Protein AF-A0A2G8L5T1-F1 (afdb_monomer_lite)

pLDDT: mean 91.15, std 8.2, range [41.22, 98.75]

Radius of gyration: 19.54 Å; chains: 1; bounding box: 62×23×58 Å

Secondary structure (DSSP, 8-state):
---EEEEEEEEEEEEEEEEEEEEEEEEEEEEEEEEEEEEEEEEEEEEEEEEEEEEEEEEEEEEEEEEEEEEEEEEEEE-SEEEEEEEEE-SEEEEEEEEE-SEEEEEEEEE-SEEEEEEEEE-SEEEEEEEEE-SEEEEEEEEE-SEEEEEEEEE-SEEEEEEEEE-SEEEEEEEEE-SEEEEEEEEE-SEEEEEEEEE-SEEEEEEEEEEEEEEEEEEEEEEEEEEEEEEEEEEES-EEEEEEEEEEEEEEEEE-

Organism: Stichopus japonicus (NCBI:txid307972)

Foldseek 3Di:
DADEEAEAEAEDEEEEAEDEDAEEHAYAEYEYEYYYEYAYYEYEYEEEYAEYEYEYEDEYAEYEYEYEYEYAEYEYEYHEEYAEYEYEYEYEYAEYEYEYEYEYAEYEYEYHYEYAEYEYEYEEEYAEYEYEYEYEYAEYEYEYAYEYAEYEYEYEEEYAEYEYEYHEEYAEYEYEYAEEYAEYEYEYQYAYAEYEYYYAYEYAEYEYEYHEEYAEYEYAYHEEYAEYEYHAHYYYNYYYYHYHYHYNYYYYHHHD

Sequence (256 aa):
MRVKCERVGLEERGECVRVSSEERGTCEGVSLQERGKCERVGLEERGKCEGVSLEERGKCERVGLEERGKCERVGLEERGKCERVSLEERGKCERVGLEERGKCERVGLEERGKCERVGLEERGKCERVGLEERGKCERVSLEERGKCERVGLEERGKCEGVSLEERGKCERVGLEERGKCERVGSEMRVKCERVGLEERGECVRVSSEERGTCEGVSLQERGKCERVGLEERGKCERVSLEERGKYRRVSLEERG

Structure (mmCIF, N/CA/C/O backbone):
data_AF-A0A2G8L5T1-F1
#
_entry.id   AF-A0A2G8L5T1-F1
#
loop_
_atom_site.group_PDB
_atom_site.id
_atom_site.type_symbol
_atom_site.label_atom_id
_atom_site.label_alt_id
_atom_site.label_comp_id
_atom_site.label_asym_id
_atom_site.label_entity_id
_atom_site.label_seq_id
_atom_site.pdbx_PDB_ins_code
_atom_site.Cartn_x
_atom_site.Cartn_y
_atom_site.Cartn_z
_atom_site.occupancy
_atom_site.B_iso_or_equiv
_atom_site.auth_seq_id
_atom_site.auth_comp_id
_atom_site.auth_asym_id
_atom_site.auth_atom_id
_atom_site.pdbx_PDB_model_num
ATOM 1 N N . MET A 1 1 ? 32.176 -2.503 -6.820 1.00 41.22 1 MET A N 1
ATOM 2 C CA . MET A 1 1 ? 32.317 -1.242 -7.579 1.00 41.22 1 MET A CA 1
ATOM 3 C C . MET A 1 1 ? 31.145 -0.348 -7.213 1.00 41.22 1 MET A C 1
ATOM 5 O O . MET A 1 1 ? 30.044 -0.868 -7.111 1.00 41.22 1 MET A O 1
ATOM 9 N N . ARG A 1 2 ? 31.367 0.942 -6.928 1.00 52.34 2 ARG A N 1
ATOM 10 C CA . ARG A 1 2 ? 30.267 1.904 -6.756 1.00 52.34 2 ARG A CA 1
ATOM 11 C C . ARG A 1 2 ? 29.844 2.338 -8.154 1.00 52.34 2 ARG A C 1
ATOM 13 O O . ARG A 1 2 ? 30.488 3.214 -8.722 1.00 52.34 2 ARG A O 1
ATOM 20 N N . VAL A 1 3 ? 28.852 1.662 -8.722 1.00 67.31 3 VAL A N 1
ATOM 21 C CA . VAL A 1 3 ? 28.200 2.144 -9.940 1.00 67.31 3 VAL A CA 1
ATOM 22 C C . VAL A 1 3 ? 27.401 3.375 -9.522 1.00 67.31 3 VAL A C 1
ATOM 24 O O . VAL A 1 3 ? 26.631 3.320 -8.561 1.00 67.31 3 VAL A O 1
ATOM 27 N N . LYS A 1 4 ? 27.705 4.50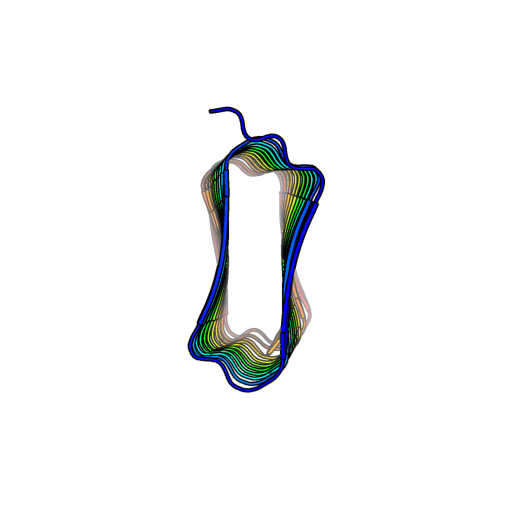9 -10.151 1.00 75.44 4 LYS A N 1
ATOM 28 C CA . LYS A 1 4 ? 26.867 5.701 -10.095 1.00 75.44 4 LYS A CA 1
ATOM 29 C C . LYS A 1 4 ? 26.091 5.735 -11.398 1.00 75.44 4 LYS A C 1
ATOM 31 O O . LYS A 1 4 ? 26.727 5.764 -12.450 1.00 75.44 4 LYS A O 1
ATOM 36 N N . CYS A 1 5 ? 24.772 5.699 -11.318 1.00 78.06 5 CYS A N 1
ATOM 37 C CA . CYS A 1 5 ? 23.896 5.881 -12.463 1.00 78.06 5 CYS A CA 1
ATOM 38 C C . CYS A 1 5 ? 23.077 7.163 -12.260 1.00 78.06 5 CYS A C 1
ATOM 40 O O . CYS A 1 5 ? 22.779 7.521 -11.126 1.00 78.06 5 CYS A O 1
ATOM 42 N N . GLU A 1 6 ? 22.780 7.908 -13.324 1.00 82.38 6 GLU A N 1
ATOM 43 C CA . GLU A 1 6 ? 21.853 9.045 -13.220 1.00 82.38 6 GLU A CA 1
ATOM 44 C C . GLU A 1 6 ? 20.426 8.497 -13.293 1.00 82.38 6 GLU A C 1
ATOM 46 O O . GLU A 1 6 ? 19.767 8.355 -12.266 1.00 82.38 6 GLU A O 1
ATOM 51 N N . ARG A 1 7 ? 19.981 8.043 -14.472 1.00 86.75 7 ARG A N 1
ATOM 52 C CA . ARG A 1 7 ? 18.696 7.348 -14.630 1.00 86.75 7 ARG A CA 1
ATOM 53 C C . ARG A 1 7 ? 18.806 6.089 -15.469 1.00 86.75 7 ARG A C 1
ATOM 55 O O . ARG A 1 7 ? 19.474 6.091 -16.501 1.00 86.75 7 ARG A O 1
ATOM 62 N N . VAL A 1 8 ? 18.077 5.061 -15.055 1.00 88.94 8 VAL A N 1
ATOM 63 C CA . VAL A 1 8 ? 17.850 3.830 -15.814 1.00 88.94 8 VAL A CA 1
ATOM 64 C C . VAL A 1 8 ? 16.352 3.695 -16.066 1.00 88.94 8 VAL A C 1
ATOM 66 O O . VAL A 1 8 ? 15.540 3.835 -15.153 1.00 88.94 8 VAL A O 1
ATOM 69 N N . GLY A 1 9 ? 15.984 3.474 -17.324 1.00 89.94 9 GLY A N 1
ATOM 70 C CA . GLY A 1 9 ? 14.601 3.324 -17.758 1.00 89.94 9 GLY A CA 1
ATOM 71 C C . GLY A 1 9 ? 14.497 2.212 -18.788 1.00 89.94 9 GLY A C 1
ATOM 72 O O . GLY A 1 9 ? 15.243 2.226 -19.768 1.00 89.94 9 GLY A O 1
ATOM 73 N N . LEU A 1 10 ? 13.589 1.266 -18.564 1.00 92.19 10 LEU A N 1
ATOM 74 C CA . LEU A 1 10 ? 13.206 0.250 -19.542 1.00 92.19 10 LEU A CA 1
ATOM 75 C C . LEU A 1 10 ? 11.733 0.434 -19.900 1.00 92.19 10 LEU A C 1
ATOM 77 O O . LEU A 1 10 ? 10.900 0.609 -19.014 1.00 92.19 10 LEU A O 1
ATOM 81 N N . GLU A 1 11 ? 11.422 0.391 -21.192 1.00 93.62 11 GLU A N 1
ATOM 82 C CA . GLU A 1 11 ? 10.049 0.397 -21.694 1.00 93.62 11 GLU A CA 1
ATOM 83 C C . GLU A 1 11 ? 9.876 -0.749 -22.692 1.00 93.62 11 GLU A C 1
ATOM 85 O O . GLU A 1 11 ? 10.487 -0.701 -23.762 1.00 93.62 11 GLU A O 1
ATOM 90 N N . GLU A 1 12 ? 9.004 -1.721 -22.416 1.00 91.88 12 GLU A N 1
ATOM 91 C CA . GLU A 1 12 ? 8.587 -2.693 -23.432 1.00 91.88 12 GLU A CA 1
ATOM 92 C C . GLU A 1 12 ? 7.093 -2.609 -23.754 1.00 91.88 12 GLU A C 1
ATOM 94 O O . GLU A 1 12 ? 6.242 -2.072 -23.028 1.00 91.88 12 GLU A O 1
ATOM 99 N N . ARG A 1 13 ? 6.778 -3.090 -24.961 1.00 92.56 13 ARG A N 1
ATOM 100 C CA . ARG A 1 13 ? 5.427 -3.101 -25.514 1.00 92.56 13 ARG A CA 1
ATOM 101 C C . ARG A 1 13 ? 5.183 -4.391 -26.276 1.00 92.56 13 ARG A C 1
ATOM 103 O O . ARG A 1 13 ? 5.939 -4.722 -27.184 1.00 92.56 13 ARG A O 1
ATOM 110 N N . GLY A 1 14 ? 4.055 -5.038 -26.008 1.00 89.44 14 GLY A N 1
ATOM 111 C CA . GLY A 1 14 ? 3.596 -6.196 -26.771 1.00 89.44 14 GLY A CA 1
ATOM 112 C C . GLY A 1 14 ? 3.458 -7.451 -25.923 1.00 89.44 14 GLY A C 1
ATOM 113 O O . GLY A 1 14 ? 2.933 -7.396 -24.815 1.00 89.44 14 GLY A O 1
ATOM 114 N N . GLU A 1 15 ? 3.832 -8.594 -26.493 1.00 92.56 15 GLU A N 1
ATOM 115 C CA . GLU A 1 15 ? 3.797 -9.883 -25.805 1.00 92.56 15 GLU A CA 1
ATOM 116 C C . GLU A 1 15 ? 5.217 -10.266 -25.385 1.00 92.56 15 GLU A C 1
ATOM 118 O O . GLU A 1 15 ? 6.103 -10.395 -26.230 1.00 92.56 15 GLU A O 1
ATOM 123 N N . CYS A 1 16 ? 5.430 -10.441 -24.085 1.00 90.25 16 CYS A N 1
ATOM 124 C CA . CYS A 1 16 ? 6.709 -10.826 -23.508 1.00 90.25 16 CYS A CA 1
ATOM 125 C C . CYS A 1 16 ? 6.561 -12.029 -22.581 1.00 90.25 16 CYS A C 1
ATOM 127 O O . CYS A 1 16 ? 5.506 -12.308 -22.022 1.00 90.25 16 CYS A O 1
ATOM 129 N N . VAL A 1 17 ? 7.658 -12.759 -22.405 1.00 92.69 17 VAL A N 1
ATOM 130 C CA . VAL A 1 17 ? 7.749 -13.774 -21.348 1.00 92.69 17 VAL A CA 1
ATOM 131 C C . VAL A 1 17 ? 8.253 -13.116 -20.067 1.00 92.69 17 VAL A C 1
ATOM 133 O O . VAL A 1 17 ? 7.716 -13.331 -18.985 1.00 92.69 17 VAL A O 1
ATOM 136 N N . ARG A 1 18 ? 9.288 -12.279 -20.174 1.00 92.88 18 ARG A N 1
ATOM 137 C CA . ARG A 1 18 ? 9.905 -11.636 -19.020 1.00 92.88 18 ARG A CA 1
ATOM 138 C C . ARG A 1 18 ? 10.483 -10.283 -19.387 1.00 92.88 18 ARG A C 1
ATOM 140 O O . ARG A 1 18 ? 11.247 -10.201 -20.345 1.00 92.88 18 ARG A O 1
ATOM 147 N N . VAL A 1 19 ? 10.223 -9.296 -18.541 1.00 92.19 19 VAL A N 1
ATOM 148 C CA . VAL A 1 19 ? 10.970 -8.040 -18.495 1.00 92.19 19 VAL A CA 1
ATOM 149 C C . VAL A 1 19 ? 11.505 -7.866 -17.087 1.00 92.19 19 VAL A C 1
ATOM 151 O O . VAL A 1 19 ? 10.777 -8.039 -16.108 1.00 92.19 19 VAL A O 1
ATOM 154 N N . SER A 1 20 ? 12.801 -7.589 -16.968 1.00 91.31 20 SER A N 1
ATOM 155 C CA . SER A 1 20 ? 13.378 -7.298 -15.664 1.00 91.31 20 SER A CA 1
ATOM 156 C C . SER A 1 20 ? 14.568 -6.354 -15.704 1.00 91.31 20 SER A C 1
ATOM 158 O O . SER A 1 20 ? 15.380 -6.443 -16.622 1.00 91.31 20 SER A O 1
ATOM 160 N N . SER A 1 21 ? 14.688 -5.522 -14.669 1.00 90.94 21 SER A N 1
ATOM 161 C CA . SER A 1 21 ? 15.838 -4.648 -14.419 1.00 90.94 21 SER A CA 1
ATOM 162 C C . SER A 1 21 ? 16.441 -4.952 -13.052 1.00 90.94 21 SER A C 1
ATOM 164 O O . SER A 1 21 ? 15.701 -5.120 -12.085 1.00 90.94 21 SER A O 1
ATOM 166 N N . GLU A 1 22 ? 17.769 -4.983 -12.964 1.00 92.19 22 GLU A N 1
ATOM 167 C CA . GLU A 1 22 ? 18.499 -5.151 -11.704 1.00 92.19 22 GLU A CA 1
ATOM 168 C C . GLU A 1 22 ? 19.580 -4.075 -11.595 1.00 92.19 22 GLU A C 1
ATOM 170 O O . GLU A 1 22 ? 20.563 -4.098 -12.336 1.00 92.19 22 GLU A O 1
ATOM 175 N N . GLU A 1 23 ? 19.434 -3.164 -10.638 1.00 91.31 23 GLU A N 1
ATOM 176 C CA . GLU A 1 23 ? 20.375 -2.068 -10.418 1.00 91.31 23 GLU A CA 1
ATOM 177 C C . GLU A 1 23 ? 21.078 -2.187 -9.066 1.00 91.31 23 GLU A C 1
ATOM 179 O O . GLU A 1 23 ? 20.519 -2.636 -8.061 1.00 91.31 23 GLU A O 1
ATOM 184 N N . ARG A 1 24 ? 22.358 -1.800 -9.029 1.00 90.44 24 ARG A N 1
ATOM 185 C CA . ARG A 1 24 ? 23.168 -1.823 -7.804 1.00 90.44 24 ARG A CA 1
ATOM 186 C C . ARG A 1 24 ? 24.038 -0.586 -7.707 1.00 90.44 24 ARG A C 1
ATOM 188 O O . ARG A 1 24 ? 24.908 -0.386 -8.550 1.00 90.44 24 ARG A O 1
ATOM 195 N N . GLY A 1 25 ? 23.945 0.150 -6.605 1.00 88.69 25 GLY A N 1
ATOM 196 C CA . GLY A 1 25 ? 24.886 1.226 -6.307 1.00 88.69 25 GLY A CA 1
ATOM 197 C C . GLY A 1 25 ? 24.214 2.510 -5.860 1.00 88.69 25 GLY A C 1
ATOM 198 O O . GLY A 1 25 ? 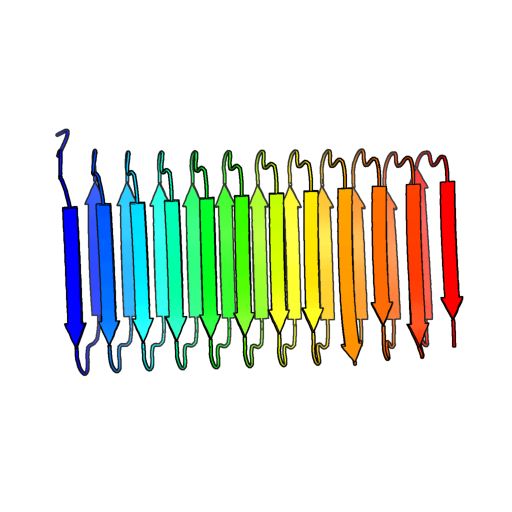23.578 2.549 -4.816 1.00 88.69 25 GLY A O 1
ATOM 199 N N . THR A 1 26 ? 24.502 3.612 -6.540 1.00 89.62 26 THR A N 1
ATOM 200 C CA . THR A 1 26 ? 23.869 4.901 -6.255 1.00 89.62 26 THR A CA 1
ATOM 201 C C . THR A 1 26 ? 23.268 5.427 -7.539 1.00 89.62 26 THR A C 1
ATOM 203 O O . THR A 1 26 ? 24.006 5.620 -8.503 1.00 89.62 26 THR A O 1
ATOM 206 N N . CYS A 1 27 ? 21.962 5.638 -7.534 1.00 87.62 27 CYS A N 1
ATOM 207 C CA . CYS A 1 27 ? 21.190 6.030 -8.699 1.00 87.62 27 CYS A CA 1
ATOM 208 C C . CYS A 1 27 ? 20.297 7.227 -8.372 1.00 87.62 27 CYS A C 1
ATOM 210 O O . CYS A 1 27 ? 19.864 7.355 -7.233 1.00 87.62 27 CYS A O 1
ATOM 212 N N . GLU A 1 28 ? 20.011 8.110 -9.325 1.00 89.69 28 GLU A N 1
ATOM 213 C CA . GLU A 1 28 ? 18.965 9.122 -9.106 1.00 89.69 28 GLU A CA 1
ATOM 214 C C . GLU A 1 28 ? 17.594 8.495 -9.374 1.00 89.69 28 GLU A C 1
ATOM 216 O O . GLU A 1 28 ? 16.687 8.629 -8.561 1.00 89.69 28 GLU A O 1
ATOM 221 N N . GLY A 1 29 ? 17.452 7.708 -10.446 1.00 90.94 29 GLY A N 1
ATOM 222 C CA . GLY A 1 29 ? 16.189 7.031 -10.743 1.00 90.94 29 GLY A CA 1
ATOM 223 C C . GLY A 1 29 ? 16.321 5.694 -11.464 1.00 90.94 29 GLY A C 1
ATOM 224 O O . GLY A 1 29 ? 17.130 5.555 -12.380 1.00 90.94 29 GLY A O 1
ATOM 225 N N . VAL A 1 30 ? 15.478 4.732 -11.097 1.00 94.19 30 VAL A N 1
ATOM 226 C CA . VAL A 1 30 ? 15.306 3.456 -11.804 1.00 94.19 30 VAL A CA 1
ATOM 227 C C . VAL A 1 30 ? 13.826 3.272 -12.112 1.00 94.19 30 VAL A C 1
ATOM 229 O O . VAL A 1 30 ? 12.986 3.376 -11.222 1.00 94.19 30 VAL A O 1
ATOM 232 N N . SER A 1 31 ? 13.498 3.022 -13.375 1.00 94.81 31 SER A N 1
ATOM 233 C CA . SER A 1 31 ? 12.117 2.871 -13.827 1.00 94.81 31 SER A CA 1
ATOM 234 C C . SER A 1 31 ? 11.960 1.727 -14.822 1.00 94.81 31 SER A C 1
ATOM 236 O O . SER A 1 31 ? 12.836 1.486 -15.654 1.00 94.81 31 SER A O 1
ATOM 238 N N . LEU A 1 32 ? 10.832 1.028 -14.745 1.00 96.81 32 LEU A N 1
ATOM 239 C CA . LEU A 1 32 ? 10.441 0.001 -15.705 1.00 96.81 32 LEU A CA 1
ATOM 240 C C . LEU A 1 32 ? 8.964 0.185 -16.054 1.00 96.81 32 LEU A C 1
ATOM 242 O O . LEU A 1 32 ? 8.126 0.260 -15.158 1.00 96.81 32 LEU A O 1
ATOM 246 N N . GLN A 1 33 ? 8.652 0.270 -17.345 1.00 96.44 33 GLN A N 1
ATOM 247 C CA . GLN A 1 33 ? 7.287 0.380 -17.846 1.00 96.44 33 GLN A CA 1
ATOM 248 C C . GLN A 1 33 ? 6.963 -0.748 -18.819 1.00 96.44 33 GLN A C 1
ATOM 250 O O . GLN A 1 33 ? 7.626 -0.904 -19.839 1.00 96.44 33 GLN A O 1
ATOM 255 N N . GLU A 1 34 ? 5.872 -1.457 -18.554 1.00 96.00 34 GLU A N 1
ATOM 256 C CA . GLU A 1 34 ? 5.375 -2.529 -19.408 1.00 96.00 34 GLU A CA 1
ATOM 257 C C . GLU A 1 34 ? 3.976 -2.266 -19.929 1.00 96.00 34 GLU A C 1
ATOM 259 O O . GLU A 1 34 ? 3.077 -1.843 -19.198 1.00 96.00 34 GLU A O 1
ATOM 264 N N . ARG A 1 35 ? 3.770 -2.538 -21.222 1.00 95.94 35 ARG A N 1
ATOM 265 C CA . ARG A 1 35 ? 2.449 -2.440 -21.853 1.00 95.94 35 ARG A CA 1
ATOM 266 C C . ARG A 1 35 ? 2.155 -3.645 -22.726 1.00 95.94 35 ARG A C 1
ATOM 268 O O . ARG A 1 35 ? 2.655 -3.740 -23.847 1.00 95.94 35 ARG A O 1
ATOM 275 N N . GLY A 1 36 ? 1.218 -4.482 -22.303 1.00 92.81 36 GLY A N 1
ATOM 276 C CA . GLY A 1 36 ? 0.713 -5.564 -23.140 1.00 92.81 36 GLY A CA 1
ATOM 277 C C . GLY A 1 36 ? 0.434 -6.827 -22.352 1.00 92.81 36 GLY A C 1
ATOM 278 O O . GLY A 1 36 ? -0.302 -6.789 -21.374 1.00 92.81 36 GLY A O 1
ATOM 279 N N . LYS A 1 37 ? 0.922 -7.966 -22.833 1.00 95.25 37 LYS A N 1
ATOM 280 C CA . LYS A 1 37 ? 0.814 -9.227 -22.101 1.00 95.25 37 LYS A CA 1
ATOM 281 C C . LYS A 1 37 ? 2.211 -9.671 -21.722 1.00 95.25 37 LYS A C 1
ATOM 283 O O . LYS A 1 37 ? 3.030 -9.858 -22.616 1.00 95.25 37 LYS A O 1
ATOM 288 N N . CYS A 1 38 ? 2.453 -9.893 -20.443 1.00 94.00 38 CYS A N 1
ATOM 289 C CA . CYS A 1 38 ? 3.694 -10.499 -19.994 1.00 94.00 38 CYS A CA 1
ATOM 290 C C . CYS A 1 38 ? 3.416 -11.673 -19.067 1.00 94.00 38 CYS A C 1
ATOM 292 O O . CYS A 1 38 ? 2.390 -11.699 -18.402 1.00 94.00 38 CYS A O 1
ATOM 294 N N . GLU A 1 39 ? 4.316 -12.645 -18.969 1.00 94.69 39 GLU A N 1
ATOM 295 C CA . GLU A 1 39 ? 4.231 -13.571 -17.833 1.00 94.69 39 GLU A CA 1
ATOM 296 C C . GLU A 1 39 ? 4.826 -12.912 -16.584 1.00 94.69 39 GLU A C 1
ATOM 298 O O . GLU A 1 39 ? 4.276 -13.038 -15.490 1.00 94.69 39 GLU A O 1
ATOM 303 N N . ARG A 1 40 ? 5.957 -12.200 -16.719 1.00 97.00 40 ARG A N 1
ATOM 304 C CA . ARG A 1 40 ? 6.691 -11.648 -15.570 1.00 97.00 40 ARG A CA 1
ATOM 305 C C . ARG A 1 40 ? 7.293 -10.279 -15.834 1.00 97.00 40 ARG A C 1
ATOM 307 O O . ARG A 1 40 ? 8.052 -10.106 -16.783 1.00 97.00 40 ARG A O 1
ATOM 314 N N . VAL A 1 41 ? 7.062 -9.366 -14.903 1.00 97.00 41 VAL A N 1
ATOM 315 C CA . VAL A 1 41 ? 7.654 -8.029 -14.878 1.00 97.00 41 VAL A CA 1
ATOM 316 C C . VAL A 1 41 ? 8.295 -7.812 -13.511 1.00 97.00 41 VAL A C 1
ATOM 318 O O . VAL A 1 41 ? 7.645 -8.036 -12.491 1.00 97.00 41 VAL A O 1
ATOM 321 N N . GLY A 1 42 ? 9.576 -7.444 -13.472 1.00 96.44 42 GLY A N 1
ATOM 322 C CA . GLY A 1 42 ? 10.325 -7.368 -12.216 1.00 96.44 42 GLY A CA 1
ATOM 323 C C . GLY A 1 42 ? 11.371 -6.262 -12.176 1.00 96.44 42 GLY A C 1
ATOM 324 O O . GLY A 1 42 ? 12.161 -6.132 -13.104 1.00 96.44 42 GLY A O 1
ATOM 325 N N . LEU A 1 43 ? 11.444 -5.509 -11.087 1.00 97.19 43 LEU A N 1
ATOM 326 C CA . LEU A 1 43 ? 12.496 -4.517 -10.881 1.00 97.19 43 LEU A CA 1
ATOM 327 C C . LEU A 1 43 ? 13.146 -4.716 -9.511 1.00 97.19 43 LEU A C 1
ATOM 329 O O . LEU A 1 43 ? 12.449 -4.785 -8.504 1.00 97.19 43 LEU A O 1
ATOM 333 N N . GLU A 1 44 ? 14.474 -4.802 -9.482 1.00 96.88 44 GLU A N 1
ATOM 334 C CA . GLU A 1 44 ? 15.265 -4.916 -8.255 1.00 96.88 44 GLU A CA 1
ATOM 335 C C . GLU A 1 44 ? 16.273 -3.762 -8.167 1.00 96.88 44 GLU A C 1
ATOM 337 O O . GLU A 1 44 ? 17.077 -3.561 -9.080 1.00 96.88 44 GLU A O 1
ATOM 342 N N . GLU A 1 45 ? 16.277 -3.027 -7.056 1.00 95.25 45 GLU A N 1
ATOM 343 C CA . GLU A 1 45 ? 17.299 -2.022 -6.741 1.00 95.25 45 GLU A CA 1
ATOM 344 C C . GLU A 1 45 ? 18.020 -2.391 -5.442 1.00 95.25 45 GLU A C 1
ATOM 346 O O . GLU A 1 45 ? 17.409 -2.777 -4.440 1.00 95.25 45 GLU A O 1
ATOM 351 N N . ARG A 1 46 ? 19.354 -2.283 -5.456 1.00 95.19 46 ARG A N 1
ATOM 352 C CA . ARG A 1 46 ? 20.167 -2.354 -4.240 1.00 95.19 46 ARG A CA 1
ATOM 353 C C . ARG A 1 46 ? 21.111 -1.171 -4.107 1.00 95.19 46 ARG A C 1
ATOM 355 O O . ARG A 1 46 ? 22.214 -1.180 -4.672 1.00 95.19 46 ARG A O 1
ATOM 362 N N . GLY A 1 47 ? 20.798 -0.266 -3.194 1.00 91.81 47 GLY A N 1
ATOM 363 C CA . GLY A 1 47 ? 21.768 0.693 -2.700 1.00 91.81 47 GLY A CA 1
ATOM 364 C C . GLY A 1 47 ? 21.161 1.996 -2.226 1.00 91.81 47 GLY A C 1
ATOM 365 O O . GLY A 1 47 ? 20.703 2.097 -1.092 1.00 91.81 47 GLY A O 1
ATOM 366 N N . LYS A 1 48 ? 21.358 3.053 -3.003 1.00 93.69 48 LYS A N 1
ATOM 367 C CA . LYS A 1 48 ? 20.823 4.376 -2.702 1.00 93.69 48 LYS A CA 1
ATOM 368 C C . LYS A 1 48 ? 20.165 4.904 -3.955 1.00 93.69 48 LYS A C 1
ATOM 370 O O . LYS A 1 48 ? 20.875 5.096 -4.941 1.00 93.69 48 LYS A O 1
ATOM 375 N N . CYS A 1 49 ? 18.882 5.210 -3.879 1.00 91.94 49 CYS A N 1
ATOM 376 C CA . CYS A 1 49 ? 18.156 5.775 -5.002 1.00 91.94 49 CYS A CA 1
ATOM 377 C C . CYS A 1 49 ? 17.301 6.971 -4.578 1.00 91.94 49 CYS A C 1
ATOM 379 O O . CYS A 1 49 ? 16.846 7.004 -3.442 1.00 91.94 49 CYS A O 1
ATOM 381 N N . GLU A 1 50 ? 17.065 7.959 -5.440 1.00 93.19 50 GLU A N 1
ATOM 382 C CA . GLU A 1 50 ? 16.019 8.952 -5.142 1.00 93.19 50 GLU A CA 1
ATOM 383 C C . GLU A 1 50 ? 14.641 8.372 -5.489 1.00 93.19 50 GLU A C 1
ATOM 385 O O . GLU A 1 50 ? 13.709 8.482 -4.695 1.00 93.19 50 GLU A O 1
ATOM 390 N N . GLY A 1 51 ? 14.515 7.670 -6.621 1.00 94.69 51 GLY A N 1
ATOM 391 C CA . GLY A 1 51 ? 13.245 7.080 -7.046 1.00 94.69 51 GLY A CA 1
ATOM 392 C C . GLY A 1 51 ? 13.364 5.725 -7.734 1.00 94.69 51 GLY A C 1
ATOM 393 O O . GLY A 1 51 ? 14.123 5.561 -8.685 1.00 94.69 51 GLY A O 1
ATOM 394 N N . VAL A 1 52 ? 12.537 4.778 -7.306 1.00 97.19 52 VAL A N 1
ATOM 395 C CA . VAL A 1 52 ? 12.398 3.457 -7.919 1.00 97.19 52 VAL A CA 1
ATOM 396 C C . VAL A 1 52 ? 10.933 3.236 -8.281 1.00 97.19 52 VAL A C 1
ATOM 398 O O . VAL A 1 52 ? 10.072 3.295 -7.402 1.00 97.19 52 VAL A O 1
ATOM 401 N N . SER A 1 53 ? 10.627 3.005 -9.561 1.00 97.56 53 SER A N 1
ATOM 402 C CA . SER A 1 53 ? 9.242 2.820 -10.007 1.00 97.56 53 SER A CA 1
ATOM 403 C C . SER A 1 53 ? 9.041 1.697 -11.022 1.00 97.56 53 SER A C 1
ATOM 405 O O . SER A 1 53 ? 9.842 1.507 -11.935 1.00 97.56 53 SER A O 1
ATOM 407 N N . LEU A 1 54 ? 7.925 0.983 -10.900 1.00 98.31 54 LEU A N 1
ATOM 408 C CA . LEU A 1 54 ? 7.477 -0.015 -11.869 1.00 98.31 54 LEU A CA 1
ATOM 409 C C . LEU A 1 54 ? 6.025 0.274 -12.252 1.00 98.31 54 LEU A C 1
ATOM 411 O O . LEU A 1 54 ? 5.165 0.339 -11.379 1.00 98.31 54 LEU A O 1
ATOM 415 N N . GLU A 1 55 ? 5.753 0.421 -13.547 1.00 98.25 55 GLU A N 1
ATOM 416 C CA . GLU A 1 55 ? 4.395 0.542 -14.084 1.00 98.25 55 GLU A CA 1
ATOM 417 C C . GLU A 1 55 ? 4.086 -0.630 -15.026 1.00 98.25 55 GLU A C 1
ATOM 419 O O . GLU A 1 55 ? 4.781 -0.831 -16.021 1.00 98.25 55 GLU A O 1
ATOM 424 N N . GLU A 1 56 ? 3.022 -1.386 -14.762 1.00 97.69 56 GLU A N 1
ATOM 425 C CA . GLU A 1 56 ? 2.492 -2.400 -15.682 1.00 97.69 56 GLU A CA 1
ATOM 426 C C . GLU A 1 56 ? 1.097 -1.995 -16.155 1.00 97.69 56 GLU A C 1
ATOM 428 O O . GLU A 1 56 ? 0.238 -1.568 -15.378 1.00 97.69 56 GLU A O 1
ATOM 433 N N . ARG A 1 57 ? 0.863 -2.119 -17.464 1.00 97.75 57 ARG A N 1
ATOM 434 C CA . ARG A 1 57 ? -0.466 -1.990 -18.048 1.00 97.75 57 ARG A CA 1
ATOM 435 C C . ARG A 1 57 ? -0.776 -3.136 -18.999 1.00 97.75 57 ARG A C 1
ATOM 437 O O . ARG A 1 57 ? -0.458 -3.065 -20.194 1.00 97.75 57 ARG A O 1
ATOM 444 N N . GLY A 1 58 ? -1.581 -4.077 -18.533 1.00 95.12 58 GLY A N 1
ATOM 445 C CA . GLY A 1 58 ? -2.243 -5.030 -19.404 1.00 95.12 58 GLY A CA 1
ATOM 446 C C . GLY A 1 58 ? -2.626 -6.329 -18.723 1.00 95.12 58 GLY A C 1
ATOM 447 O O . GLY A 1 58 ? -3.622 -6.382 -18.005 1.00 95.12 58 GLY A O 1
ATOM 448 N N . LYS A 1 59 ? -1.974 -7.424 -19.103 1.00 97.12 59 LYS A N 1
ATOM 449 C CA . LYS A 1 59 ? -2.194 -8.729 -18.482 1.00 97.12 59 LYS A CA 1
ATOM 450 C C . LYS A 1 59 ? -0.856 -9.292 -18.066 1.00 97.12 59 LYS A C 1
ATOM 452 O O . LYS A 1 59 ? -0.020 -9.530 -18.937 1.00 97.12 59 LYS A O 1
ATOM 457 N N . CYS A 1 60 ? -0.717 -9.590 -16.786 1.00 95.38 60 CYS A N 1
ATOM 458 C CA . CYS A 1 60 ? 0.479 -10.212 -16.263 1.00 95.38 60 CYS A CA 1
ATOM 459 C C . CYS A 1 60 ? 0.147 -11.434 -15.406 1.00 95.38 60 CYS A C 1
ATOM 461 O O . CYS A 1 60 ? -0.940 -11.519 -14.843 1.00 95.38 60 CYS A O 1
ATOM 463 N N . GLU A 1 61 ? 1.056 -12.399 -15.286 1.00 96.25 61 GLU A N 1
ATOM 464 C CA . GLU A 1 61 ? 0.944 -13.359 -14.181 1.00 96.25 61 GLU A CA 1
ATOM 465 C C . GLU A 1 61 ? 1.575 -12.766 -12.919 1.00 96.25 61 GLU A C 1
ATOM 467 O O . GLU A 1 61 ? 1.038 -12.916 -11.821 1.00 96.25 61 GLU A O 1
ATOM 472 N N . ARG A 1 62 ? 2.730 -12.095 -13.047 1.00 98.06 62 ARG A N 1
ATOM 473 C CA . ARG A 1 62 ? 3.491 -11.587 -11.896 1.00 98.06 62 ARG A CA 1
ATOM 474 C C . ARG A 1 62 ? 4.144 -10.242 -12.159 1.00 98.06 62 ARG A C 1
ATOM 476 O O . ARG A 1 62 ? 4.962 -10.116 -13.069 1.00 98.06 62 ARG A O 1
ATOM 483 N N . VAL A 1 63 ? 3.877 -9.294 -11.272 1.00 97.94 63 VAL A N 1
ATOM 484 C CA . VAL A 1 63 ? 4.525 -7.983 -11.229 1.00 97.94 63 VAL A CA 1
ATOM 485 C C . VAL A 1 63 ? 5.181 -7.805 -9.864 1.00 97.94 63 VAL A C 1
ATOM 487 O O . VAL A 1 63 ? 4.522 -7.990 -8.841 1.00 97.94 63 VAL A O 1
ATOM 490 N N . GLY A 1 64 ? 6.476 -7.488 -9.840 1.00 97.94 64 GLY A N 1
ATOM 491 C CA . GLY A 1 64 ? 7.248 -7.397 -8.600 1.00 97.94 64 GLY A CA 1
ATOM 492 C C . GLY A 1 64 ? 8.254 -6.250 -8.577 1.00 97.94 64 GLY A C 1
ATOM 493 O O . GLY A 1 64 ? 8.993 -6.064 -9.541 1.00 97.94 64 GLY A O 1
ATOM 494 N N . LEU A 1 65 ? 8.331 -5.529 -7.461 1.00 98.50 65 LEU A N 1
ATOM 495 C CA . LEU A 1 65 ? 9.372 -4.532 -7.198 1.00 98.50 65 LEU A CA 1
ATOM 496 C C . LEU A 1 65 ? 10.045 -4.845 -5.856 1.00 98.50 65 LEU A C 1
ATOM 498 O O . LEU A 1 65 ? 9.359 -4.948 -4.844 1.00 98.50 65 LEU A O 1
ATOM 502 N N . GLU A 1 66 ? 11.370 -4.987 -5.850 1.00 98.38 66 GLU A N 1
ATOM 503 C CA . GLU A 1 66 ? 12.180 -5.148 -4.637 1.00 98.38 66 GLU A CA 1
ATOM 504 C C . GLU A 1 66 ? 13.198 -3.998 -4.502 1.00 98.38 66 GLU A C 1
ATOM 506 O O . GLU A 1 66 ? 14.023 -3.784 -5.392 1.00 98.38 66 GLU A O 1
ATOM 511 N N . GLU A 1 67 ? 13.178 -3.271 -3.382 1.00 97.56 67 GLU A N 1
ATOM 512 C CA . GLU A 1 67 ? 14.213 -2.289 -3.018 1.00 97.56 67 GLU A CA 1
ATOM 513 C C . GLU A 1 67 ? 14.955 -2.744 -1.759 1.00 97.56 67 GLU A C 1
ATOM 515 O O . GLU A 1 67 ? 14.362 -3.189 -0.770 1.00 97.56 67 GLU A O 1
ATOM 520 N N . ARG A 1 68 ? 16.289 -2.638 -1.794 1.00 97.44 68 ARG A N 1
ATOM 521 C CA . ARG A 1 68 ? 17.131 -2.812 -0.609 1.00 97.44 68 ARG A CA 1
ATOM 522 C C . ARG A 1 68 ? 18.123 -1.678 -0.448 1.00 97.44 68 ARG A C 1
ATOM 524 O O . ARG A 1 68 ? 19.261 -1.769 -0.929 1.00 97.44 68 ARG A O 1
ATOM 531 N N . GLY A 1 69 ? 17.797 -0.723 0.408 1.00 94.25 69 GLY A N 1
ATOM 532 C CA . GLY A 1 69 ? 18.791 0.228 0.864 1.00 94.25 69 GLY A CA 1
ATOM 533 C C . GLY A 1 69 ? 18.230 1.507 1.444 1.00 94.25 69 GLY A C 1
ATOM 534 O O . GLY A 1 69 ? 17.825 1.554 2.605 1.00 94.25 69 GLY A O 1
ATOM 535 N N . LYS A 1 70 ? 18.432 2.604 0.725 1.00 96.06 70 LYS A N 1
ATOM 536 C CA . LYS A 1 70 ? 17.906 3.909 1.101 1.00 96.06 70 LYS A CA 1
ATOM 537 C C . LYS A 1 70 ? 17.278 4.520 -0.126 1.00 96.06 70 LYS A C 1
ATOM 539 O O . LYS A 1 70 ? 18.011 4.833 -1.066 1.00 96.06 70 LYS A O 1
ATOM 544 N N . CYS A 1 71 ? 15.988 4.792 -0.048 1.00 94.50 71 CYS A N 1
ATOM 545 C CA . CYS A 1 71 ? 15.280 5.446 -1.125 1.00 94.50 71 CYS A CA 1
ATOM 546 C C . CYS A 1 71 ? 14.472 6.644 -0.630 1.00 94.50 71 CYS A C 1
ATOM 548 O O . CYS A 1 71 ? 14.060 6.667 0.523 1.00 94.50 71 CYS A O 1
ATOM 550 N N . GLU A 1 72 ? 14.236 7.656 -1.460 1.00 95.56 72 GLU A N 1
ATOM 551 C CA . GLU A 1 72 ? 13.198 8.638 -1.121 1.00 95.56 72 GLU A CA 1
ATOM 552 C C . GLU A 1 72 ? 11.821 8.086 -1.507 1.00 95.56 72 GLU A C 1
ATOM 554 O O . GLU A 1 72 ? 10.866 8.218 -0.740 1.00 95.56 72 GLU A O 1
ATOM 559 N N . ARG A 1 73 ? 11.703 7.436 -2.675 1.00 97.88 73 ARG A N 1
ATOM 560 C CA . AR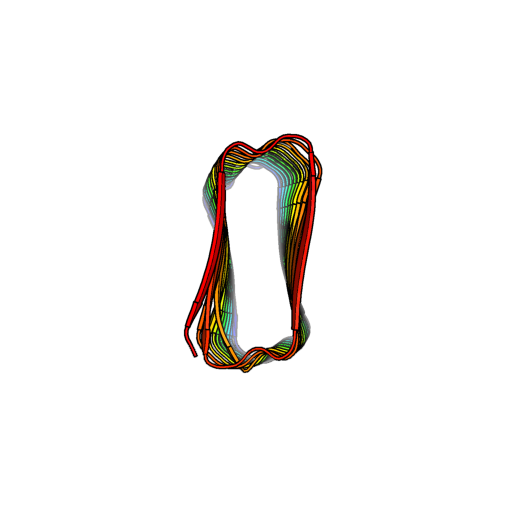G A 1 73 ? 10.415 6.963 -3.203 1.00 97.88 73 ARG A CA 1
ATOM 561 C C . ARG A 1 73 ? 10.508 5.605 -3.883 1.00 97.88 73 ARG A C 1
ATOM 563 O O . ARG A 1 73 ? 11.243 5.450 -4.852 1.00 97.88 73 ARG A O 1
ATOM 570 N N . VAL A 1 74 ? 9.657 4.680 -3.457 1.00 98.00 74 VAL A N 1
ATOM 571 C CA . VAL A 1 74 ? 9.463 3.376 -4.096 1.00 98.00 74 VAL A CA 1
ATOM 572 C C . VAL A 1 74 ? 7.992 3.226 -4.477 1.00 98.00 74 VAL A C 1
ATOM 574 O O . VAL A 1 74 ? 7.117 3.423 -3.634 1.00 98.00 74 VAL A O 1
ATOM 577 N N . GLY A 1 75 ? 7.712 2.922 -5.745 1.00 98.12 75 GLY A N 1
ATOM 578 C CA . GLY A 1 75 ? 6.348 2.892 -6.277 1.00 98.12 75 GLY A CA 1
ATOM 579 C C . GLY A 1 75 ? 6.093 1.760 -7.268 1.00 98.12 75 GLY A C 1
ATOM 580 O O . GLY A 1 75 ? 6.861 1.582 -8.209 1.00 98.12 75 GLY A O 1
ATOM 581 N N . LEU A 1 76 ? 4.987 1.039 -7.108 1.00 98.69 76 LEU A N 1
ATOM 582 C CA . LEU A 1 76 ? 4.499 0.065 -8.087 1.00 98.69 76 LEU A CA 1
ATOM 583 C C . LEU A 1 76 ? 3.063 0.418 -8.479 1.00 98.69 76 LEU A C 1
ATOM 585 O O . LEU A 1 76 ? 2.200 0.518 -7.612 1.00 98.69 76 LEU A O 1
ATOM 589 N N . GLU A 1 77 ? 2.807 0.585 -9.776 1.00 98.62 77 GLU A N 1
ATOM 590 C CA . GLU A 1 77 ? 1.462 0.755 -10.332 1.00 98.62 77 GLU A CA 1
ATOM 591 C C . GLU A 1 77 ? 1.123 -0.397 -11.296 1.00 98.62 77 GLU A C 1
ATOM 593 O O . GLU A 1 77 ? 1.849 -0.641 -12.260 1.00 98.62 77 GLU A O 1
ATOM 598 N N . GLU A 1 78 ? 0.008 -1.096 -11.068 1.00 98.25 78 GLU A N 1
ATOM 599 C CA . GLU A 1 78 ? -0.556 -2.079 -12.006 1.00 98.25 78 GLU A CA 1
ATOM 600 C C . GLU A 1 78 ? -1.926 -1.610 -12.501 1.00 98.25 78 GLU A C 1
ATOM 602 O O . GLU A 1 78 ? -2.773 -1.136 -11.735 1.00 98.25 78 GLU A O 1
ATOM 607 N N . ARG A 1 79 ? -2.145 -1.729 -13.816 1.00 98.25 79 ARG A N 1
ATOM 608 C CA . ARG A 1 79 ? -3.452 -1.512 -14.437 1.00 98.25 79 ARG A CA 1
ATOM 609 C C . ARG A 1 79 ? -3.822 -2.641 -15.383 1.00 98.25 79 ARG A C 1
ATOM 611 O O . ARG A 1 79 ? -3.585 -2.541 -16.595 1.00 98.25 79 ARG A O 1
ATOM 618 N N . GLY A 1 80 ? -4.586 -3.604 -14.892 1.00 96.12 80 GLY A N 1
ATOM 619 C CA . GLY A 1 80 ? -5.270 -4.534 -15.771 1.00 96.12 80 GLY A CA 1
ATOM 620 C C . GLY A 1 80 ? -5.733 -5.815 -15.109 1.00 96.12 80 GLY A C 1
ATOM 621 O O . GLY A 1 80 ? -6.780 -5.850 -14.460 1.00 96.12 80 GLY A O 1
ATOM 622 N N . LYS A 1 81 ? -5.085 -6.918 -15.468 1.00 97.88 81 LYS A N 1
ATOM 623 C CA . LYS A 1 81 ? -5.356 -8.225 -14.879 1.00 97.88 81 LYS A CA 1
ATOM 624 C C . LYS A 1 81 ? -4.036 -8.848 -14.492 1.00 97.88 81 LYS A C 1
ATOM 626 O O . LYS A 1 81 ? -3.248 -9.160 -15.386 1.00 97.88 81 LYS A O 1
ATOM 631 N N . CYS A 1 82 ? -3.883 -9.142 -13.215 1.00 96.38 82 CYS A N 1
ATOM 632 C CA . CYS A 1 82 ? -2.712 -9.825 -12.711 1.00 96.38 82 CYS A CA 1
ATOM 633 C C . CYS A 1 82 ? -3.106 -11.036 -11.863 1.00 96.38 82 CYS A C 1
ATOM 635 O O . CYS A 1 82 ? -4.199 -11.078 -11.310 1.00 96.38 82 CYS A O 1
ATOM 637 N N . GLU A 1 83 ? -2.249 -12.047 -11.746 1.00 97.12 83 GLU A N 1
ATOM 638 C CA . GLU A 1 83 ? -2.424 -13.018 -10.657 1.00 97.12 83 GLU A CA 1
ATOM 639 C C . GLU A 1 83 ? -1.778 -12.484 -9.376 1.00 97.12 83 GLU A C 1
ATOM 641 O O . GLU A 1 83 ? -2.328 -12.641 -8.285 1.00 97.12 83 GLU A O 1
ATOM 646 N N . ARG A 1 84 ? -0.595 -11.859 -9.484 1.00 98.44 84 ARG A N 1
ATOM 647 C CA . ARG A 1 84 ? 0.183 -11.407 -8.323 1.00 98.44 84 ARG A CA 1
ATOM 648 C C . ARG A 1 84 ? 0.887 -10.082 -8.559 1.00 98.44 84 ARG A C 1
ATOM 650 O O . ARG A 1 84 ? 1.713 -9.970 -9.464 1.00 98.44 84 ARG A O 1
ATOM 657 N N . VAL A 1 85 ? 0.647 -9.141 -7.656 1.00 98.44 85 VAL A N 1
ATOM 658 C CA . VAL A 1 85 ? 1.352 -7.861 -7.582 1.00 98.44 85 VAL A CA 1
ATOM 659 C C . VAL A 1 85 ? 2.005 -7.745 -6.209 1.00 98.44 85 VAL A C 1
ATOM 661 O O . VAL A 1 85 ? 1.326 -7.904 -5.194 1.00 98.44 85 VAL A O 1
ATOM 664 N N . SER A 1 86 ? 3.316 -7.506 -6.168 1.00 98.38 86 SER A N 1
ATOM 665 C CA . SER A 1 86 ? 4.068 -7.422 -4.912 1.00 98.38 86 SER A CA 1
ATOM 666 C C . SER A 1 86 ? 5.111 -6.309 -4.911 1.00 98.38 86 SER A C 1
ATOM 668 O O . SER A 1 86 ? 5.893 -6.198 -5.856 1.00 98.38 86 SER A O 1
ATOM 670 N N . LEU A 1 87 ? 5.179 -5.549 -3.820 1.00 98.75 87 LEU A N 1
ATOM 671 C CA . LEU A 1 87 ? 6.254 -4.597 -3.545 1.00 98.75 87 LEU A CA 1
ATOM 672 C C . LEU A 1 87 ? 6.918 -4.959 -2.212 1.00 98.75 87 LEU A C 1
ATOM 674 O O . LEU A 1 87 ? 6.239 -5.031 -1.191 1.00 98.75 87 LEU A O 1
ATOM 678 N N . GLU A 1 88 ? 8.233 -5.162 -2.224 1.00 98.56 88 GLU A N 1
ATOM 679 C CA . GLU A 1 88 ? 9.048 -5.377 -1.024 1.00 98.56 88 GLU A CA 1
ATOM 680 C C . GLU A 1 88 ? 10.076 -4.241 -0.860 1.00 98.56 88 GLU A C 1
ATOM 682 O O . GLU A 1 88 ? 10.887 -3.996 -1.755 1.00 98.56 88 GLU A O 1
ATOM 687 N N . GLU A 1 89 ? 10.081 -3.561 0.290 1.00 98.12 89 GLU A N 1
ATOM 688 C CA . GLU A 1 89 ? 11.137 -2.612 0.678 1.00 98.12 89 GLU A CA 1
ATOM 689 C C . GLU A 1 89 ? 11.872 -3.120 1.917 1.00 98.12 89 GLU A C 1
ATOM 691 O O . GLU A 1 89 ? 11.277 -3.605 2.889 1.00 98.12 89 GLU A O 1
ATOM 696 N N . ARG A 1 90 ? 13.202 -3.000 1.891 1.00 98.06 90 ARG A N 1
ATOM 697 C CA . ARG A 1 90 ? 14.020 -3.221 3.076 1.00 98.06 90 ARG A CA 1
ATOM 698 C C . ARG A 1 90 ? 15.084 -2.151 3.243 1.00 98.06 90 ARG A C 1
ATOM 700 O O . ARG A 1 90 ? 16.222 -2.316 2.786 1.00 98.06 90 ARG A O 1
ATOM 707 N N . GLY A 1 91 ? 14.806 -1.184 4.106 1.00 95.31 91 GLY A N 1
ATOM 708 C CA . GLY A 1 91 ? 15.836 -0.261 4.538 1.00 95.31 91 GLY A CA 1
ATOM 709 C C . GLY A 1 91 ? 15.324 1.008 5.186 1.00 95.31 91 GLY A C 1
ATOM 710 O O . GLY A 1 91 ? 14.974 1.025 6.368 1.00 95.31 91 GLY A O 1
ATOM 711 N N . LYS A 1 92 ? 15.503 2.121 4.486 1.00 97.19 92 LYS A N 1
ATOM 712 C CA . LYS A 1 92 ? 15.001 3.422 4.910 1.00 97.19 92 LYS A CA 1
ATOM 713 C C . LYS A 1 92 ? 14.370 4.081 3.707 1.00 97.19 92 LYS A C 1
ATOM 715 O O . LYS A 1 92 ? 15.097 4.391 2.762 1.00 97.19 92 LYS A O 1
ATOM 720 N N . CYS A 1 93 ? 13.093 4.401 3.820 1.00 95.62 93 CYS A N 1
ATOM 721 C CA . CYS A 1 93 ? 12.382 5.098 2.771 1.00 95.62 93 CYS A CA 1
ATOM 722 C C . CYS A 1 93 ? 11.641 6.324 3.306 1.00 95.62 93 CYS A C 1
ATOM 724 O O . CYS A 1 93 ? 11.264 6.349 4.472 1.00 95.62 93 CYS A O 1
ATOM 726 N N . GLU A 1 94 ? 11.415 7.354 2.494 1.00 96.50 94 GLU A N 1
ATOM 727 C CA . GLU A 1 94 ? 10.405 8.358 2.861 1.00 96.50 94 GLU A CA 1
ATOM 728 C C . GLU A 1 94 ? 9.010 7.858 2.474 1.00 96.50 94 GLU A C 1
ATOM 730 O O . GLU A 1 94 ? 8.064 8.000 3.248 1.00 96.50 94 GLU A O 1
ATOM 735 N N . ARG A 1 95 ? 8.864 7.256 1.284 1.00 98.19 95 ARG A N 1
ATOM 736 C CA . ARG A 1 95 ? 7.562 6.834 0.751 1.00 98.19 95 ARG A CA 1
ATOM 737 C C . ARG A 1 95 ? 7.626 5.514 0.000 1.00 98.19 95 ARG A C 1
ATOM 739 O O . ARG A 1 95 ? 8.327 5.410 -1.003 1.00 98.19 95 ARG A O 1
ATOM 746 N N . VAL A 1 96 ? 6.785 4.576 0.414 1.00 98.19 96 VAL A N 1
ATOM 747 C CA . VAL A 1 96 ? 6.554 3.303 -0.273 1.00 98.19 96 VAL A CA 1
ATOM 748 C C . VAL A 1 96 ? 5.081 3.214 -0.663 1.00 98.19 96 VAL A C 1
ATOM 750 O O . VAL A 1 96 ? 4.208 3.433 0.179 1.00 98.19 96 VAL A O 1
ATOM 753 N N . GLY A 1 97 ? 4.801 2.934 -1.936 1.00 98.06 97 GLY A N 1
ATOM 754 C CA . GLY A 1 97 ? 3.441 2.914 -2.473 1.00 98.06 97 GLY A CA 1
ATOM 755 C C . GLY A 1 97 ? 3.190 1.792 -3.475 1.00 98.06 97 GLY A C 1
ATOM 756 O O . GLY A 1 97 ? 3.981 1.600 -4.396 1.00 98.06 97 GLY A O 1
ATOM 757 N N . LEU A 1 98 ? 2.061 1.102 -3.336 1.00 98.75 98 LEU A N 1
ATOM 758 C CA . LEU A 1 98 ? 1.541 0.162 -4.330 1.00 98.75 98 LEU A CA 1
ATOM 759 C C . LEU A 1 98 ? 0.112 0.569 -4.706 1.00 98.75 98 LEU A C 1
ATOM 761 O O . LEU A 1 98 ? -0.743 0.678 -3.830 1.00 98.75 98 LEU A O 1
ATOM 765 N N . GLU A 1 99 ? -0.145 0.778 -5.997 1.00 98.69 99 GLU A N 1
ATOM 766 C CA . GLU A 1 99 ? -1.482 1.014 -6.549 1.00 98.69 99 GLU A CA 1
ATOM 767 C C . GLU A 1 99 ? -1.858 -0.101 -7.544 1.00 98.69 99 GLU A C 1
ATOM 769 O O . GLU A 1 99 ? -1.140 -0.343 -8.514 1.00 98.69 99 GLU A O 1
ATOM 774 N N . GLU A 1 100 ? -2.992 -0.772 -7.328 1.00 98.31 100 GLU A N 1
ATOM 775 C CA . GLU A 1 100 ? -3.584 -1.717 -8.289 1.00 98.31 100 GLU A CA 1
ATOM 776 C C . GLU A 1 100 ? -4.934 -1.192 -8.779 1.00 98.31 100 GLU A C 1
ATOM 778 O O . GLU A 1 100 ? -5.764 -0.695 -8.006 1.00 98.31 100 GLU A O 1
ATOM 783 N N . ARG A 1 101 ? -5.159 -1.294 -10.095 1.00 98.31 101 ARG A N 1
ATOM 784 C CA . ARG A 1 101 ? -6.467 -1.043 -10.701 1.00 98.31 101 ARG A CA 1
ATOM 785 C C . ARG A 1 101 ? -6.859 -2.140 -11.672 1.00 98.31 101 ARG A C 1
ATOM 787 O O . ARG A 1 101 ? -6.607 -2.031 -12.879 1.00 98.31 101 ARG A O 1
ATOM 794 N N . GLY A 1 102 ? -7.663 -3.081 -11.204 1.00 95.94 102 GLY A N 1
ATOM 795 C CA . GLY A 1 102 ? -8.335 -3.991 -12.110 1.00 95.94 102 GLY A CA 1
ATOM 796 C C . GLY A 1 102 ? -8.856 -5.257 -11.465 1.00 95.94 102 GLY A C 1
ATOM 797 O O . GLY A 1 102 ? -9.921 -5.268 -10.844 1.00 95.94 102 GLY A O 1
ATOM 798 N N . LYS A 1 103 ? -8.227 -6.372 -11.817 1.00 97.81 103 LYS A N 1
ATOM 799 C CA . LYS A 1 103 ? -8.552 -7.680 -11.261 1.00 97.81 103 LYS A CA 1
ATOM 800 C C . LYS A 1 103 ? -7.254 -8.361 -10.897 1.00 97.81 103 LYS A C 1
ATOM 802 O O . LYS A 1 103 ? -6.497 -8.706 -11.807 1.00 97.81 103 LYS A O 1
ATOM 807 N N . CYS A 1 104 ? -7.093 -8.665 -9.622 1.00 96.12 104 CYS A N 1
ATOM 808 C CA . CYS A 1 104 ? -5.956 -9.422 -9.148 1.00 96.12 104 CYS A CA 1
ATOM 809 C C . CYS A 1 104 ? -6.401 -10.614 -8.299 1.00 96.12 104 CYS A C 1
ATOM 811 O O . CYS A 1 104 ? -7.484 -10.607 -7.723 1.00 96.12 104 CYS A O 1
ATOM 813 N N . GLU A 1 105 ? -5.597 -11.671 -8.211 1.00 97.06 105 GLU A N 1
ATOM 814 C CA . GLU A 1 105 ? -5.810 -12.652 -7.140 1.00 97.06 105 GLU A CA 1
ATOM 815 C C . GLU A 1 105 ? -5.165 -12.145 -5.848 1.00 97.06 105 GLU A C 1
ATOM 817 O O . GLU A 1 105 ? -5.752 -12.257 -4.770 1.00 97.06 105 GLU A O 1
ATOM 822 N N . ARG A 1 106 ? -3.949 -11.585 -5.935 1.00 98.31 106 ARG A N 1
ATOM 823 C CA . ARG A 1 106 ? -3.162 -11.184 -4.763 1.00 98.31 106 ARG A CA 1
ATOM 824 C C . ARG A 1 106 ? -2.402 -9.885 -4.976 1.00 98.31 106 ARG A C 1
ATOM 826 O O . ARG A 1 106 ? -1.564 -9.797 -5.871 1.00 98.31 106 ARG A O 1
ATOM 833 N N . VAL A 1 107 ? -2.610 -8.948 -4.062 1.00 98.31 107 VAL A N 1
ATOM 834 C CA . VAL A 1 107 ? -1.855 -7.697 -3.969 1.00 98.31 107 VAL A CA 1
ATOM 835 C C . VAL A 1 107 ? -1.196 -7.623 -2.595 1.00 98.31 107 VAL A C 1
ATOM 837 O O . VAL A 1 107 ? -1.867 -7.826 -1.582 1.00 98.31 107 VAL A O 1
ATOM 840 N N . GLY A 1 108 ? 0.115 -7.388 -2.562 1.00 98.12 108 GLY A N 1
ATOM 841 C CA . GLY A 1 108 ? 0.902 -7.389 -1.329 1.00 98.12 108 GLY A CA 1
ATOM 842 C C . GLY A 1 108 ? 1.953 -6.286 -1.281 1.00 98.12 108 GLY A C 1
ATOM 843 O O . GLY A 1 108 ? 2.682 -6.089 -2.252 1.00 98.12 108 GLY A O 1
ATOM 844 N N . LEU A 1 109 ? 2.067 -5.610 -0.141 1.00 98.75 109 LEU A N 1
ATOM 845 C CA . LEU A 1 109 ? 3.167 -4.694 0.159 1.00 98.75 109 LEU A CA 1
ATOM 846 C C . LEU A 1 109 ? 3.821 -5.112 1.480 1.00 98.75 109 LEU A C 1
ATOM 848 O O . LEU A 1 109 ? 3.137 -5.197 2.497 1.00 98.75 109 LEU A O 1
ATOM 852 N N . GLU A 1 110 ? 5.132 -5.345 1.464 1.00 98.62 110 GLU A N 1
ATOM 853 C CA . GLU A 1 110 ? 5.932 -5.587 2.670 1.00 98.62 110 GLU A CA 1
ATOM 854 C C . GLU A 1 110 ? 7.000 -4.491 2.847 1.00 98.62 110 GLU A C 1
ATOM 856 O O . GLU A 1 110 ? 7.813 -4.257 1.951 1.00 98.62 110 GLU A O 1
ATOM 861 N N . GLU A 1 111 ? 7.039 -3.836 4.013 1.00 98.19 111 GLU A N 1
ATOM 862 C CA . GLU A 1 111 ? 8.118 -2.911 4.407 1.00 98.19 111 GLU A CA 1
ATOM 863 C C . GLU A 1 111 ? 8.860 -3.447 5.632 1.00 98.19 111 GLU A C 1
ATOM 865 O O . GLU A 1 111 ? 8.267 -3.935 6.604 1.00 98.19 111 GLU A O 1
ATOM 870 N N . ARG A 1 112 ? 10.196 -3.366 5.589 1.00 98.19 112 ARG A N 1
ATOM 871 C CA . ARG A 1 112 ? 11.054 -3.692 6.730 1.00 98.19 112 ARG A CA 1
ATOM 872 C C . ARG A 1 112 ? 12.120 -2.642 6.966 1.00 98.19 112 ARG A C 1
ATOM 874 O O . ARG A 1 112 ? 13.275 -2.820 6.555 1.00 98.19 112 ARG A O 1
ATOM 881 N N . GLY A 1 113 ? 11.814 -1.663 7.804 1.00 95.69 113 GLY A N 1
ATOM 882 C CA . GLY A 1 113 ? 12.840 -0.726 8.212 1.00 95.69 113 GLY A CA 1
ATOM 883 C C . GLY A 1 113 ? 12.348 0.510 8.931 1.00 95.69 113 GLY A C 1
ATOM 884 O O . GLY A 1 113 ? 12.011 0.479 10.118 1.00 95.69 113 GLY A O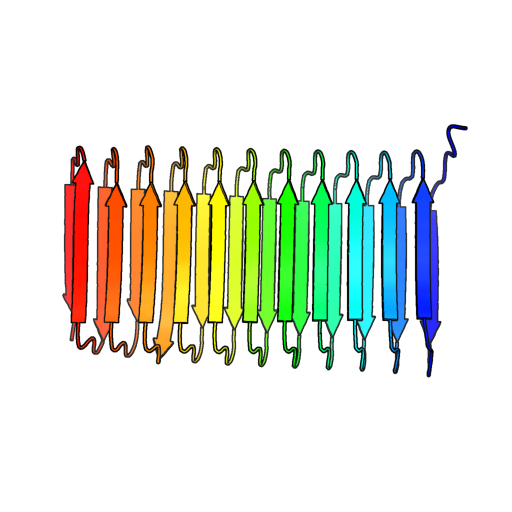 1
ATOM 885 N N . LYS A 1 114 ? 12.547 1.648 8.277 1.00 97.31 114 LYS A N 1
ATOM 886 C CA . LYS A 1 114 ? 12.084 2.942 8.755 1.00 97.31 114 LYS A CA 1
ATOM 887 C C . LYS A 1 114 ? 11.477 3.665 7.578 1.00 97.31 114 LYS A C 1
ATOM 889 O O . LYS A 1 114 ? 12.214 3.979 6.641 1.00 97.31 114 LYS A O 1
ATOM 894 N N . CYS A 1 115 ? 10.213 4.026 7.709 1.00 95.62 115 CYS A N 1
ATOM 895 C CA . CYS A 1 115 ? 9.518 4.779 6.690 1.00 95.62 115 CYS A CA 1
ATOM 896 C C . CYS A 1 115 ? 8.798 5.996 7.275 1.00 95.62 115 CYS A C 1
ATOM 898 O O . CYS A 1 115 ? 8.457 6.005 8.454 1.00 95.62 115 CYS A O 1
ATOM 900 N N . GLU A 1 116 ? 8.568 7.041 6.483 1.00 96.56 116 GLU A N 1
ATOM 901 C CA . GLU A 1 116 ? 7.574 8.049 6.872 1.00 96.56 116 GLU A CA 1
ATOM 902 C C . GLU A 1 116 ? 6.175 7.582 6.462 1.00 96.56 116 GLU A C 1
ATOM 904 O O . GLU A 1 116 ? 5.226 7.721 7.234 1.00 96.56 116 GLU A O 1
ATOM 909 N N . ARG A 1 117 ? 6.025 7.020 5.254 1.00 98.06 117 ARG A N 1
ATOM 910 C CA . ARG A 1 117 ? 4.718 6.639 4.705 1.00 98.06 117 ARG A CA 1
ATOM 911 C C . ARG A 1 117 ? 4.759 5.340 3.917 1.00 98.06 117 ARG A C 1
ATOM 913 O O . ARG A 1 117 ? 5.471 5.248 2.919 1.00 98.06 117 ARG A O 1
ATOM 920 N N . VAL A 1 118 ? 3.891 4.412 4.296 1.00 98.12 118 VAL A N 1
ATOM 921 C CA . VAL A 1 118 ? 3.642 3.164 3.573 1.00 98.12 118 VAL A CA 1
ATOM 922 C C . VAL A 1 118 ? 2.170 3.105 3.180 1.00 98.12 118 VAL A C 1
ATOM 924 O O . VAL A 1 118 ? 1.296 3.283 4.030 1.00 98.12 118 VAL A O 1
ATOM 927 N N . GLY A 1 119 ? 1.895 2.890 1.894 1.00 98.00 119 GLY A N 1
ATOM 928 C CA . GLY A 1 119 ? 0.538 2.912 1.352 1.00 98.00 119 GLY A CA 1
ATOM 929 C C . GLY A 1 119 ? 0.264 1.808 0.337 1.00 98.00 119 GLY A C 1
ATOM 930 O O . GLY A 1 119 ? 1.056 1.604 -0.580 1.00 98.00 119 GLY A O 1
ATOM 931 N N . LEU A 1 120 ? -0.886 1.150 0.466 1.00 98.75 120 LEU A N 1
ATOM 932 C CA . LEU A 1 120 ? -1.437 0.248 -0.547 1.00 98.75 120 LEU A CA 1
ATOM 933 C C . LEU A 1 120 ? -2.854 0.710 -0.908 1.00 98.75 120 LEU A C 1
ATOM 935 O O . LEU A 1 120 ? -3.701 0.817 -0.024 1.00 98.75 120 LEU A O 1
ATOM 939 N N . GLU A 1 121 ? -3.106 0.970 -2.192 1.00 98.56 121 GLU A N 1
ATOM 940 C CA . GLU A 1 121 ? -4.440 1.255 -2.735 1.00 98.56 121 GLU A CA 1
ATOM 941 C C . GLU A 1 121 ? -4.841 0.180 -3.760 1.00 98.56 121 GLU A C 1
ATOM 943 O O . GLU A 1 121 ? -4.128 -0.055 -4.738 1.00 98.56 121 GLU A O 1
ATOM 948 N N . GLU A 1 122 ? -5.995 -0.461 -3.564 1.00 98.06 122 GLU A N 1
ATOM 949 C CA . GLU A 1 122 ? -6.612 -1.364 -4.546 1.00 98.06 122 GLU A CA 1
ATOM 950 C C . GLU A 1 122 ? -7.943 -0.790 -5.032 1.00 98.06 122 GLU A C 1
ATOM 952 O O . GLU A 1 122 ? -8.771 -0.307 -4.249 1.00 98.06 122 GLU A O 1
ATOM 957 N N . ARG A 1 123 ? -8.160 -0.847 -6.352 1.00 98.00 123 ARG A N 1
ATOM 958 C CA . ARG A 1 123 ? -9.461 -0.557 -6.956 1.00 98.00 123 ARG A CA 1
ATOM 959 C C . ARG A 1 123 ? -9.882 -1.625 -7.945 1.00 98.00 123 ARG A C 1
ATOM 961 O O . ARG A 1 123 ? -9.640 -1.495 -9.151 1.00 98.00 123 ARG A O 1
ATOM 968 N N . GLY A 1 124 ? -10.710 -2.554 -7.493 1.00 95.25 124 GLY A N 1
ATOM 969 C CA . GLY A 1 124 ? -11.391 -3.434 -8.421 1.00 95.25 124 GLY A CA 1
ATOM 970 C C . GLY A 1 124 ? -11.955 -4.694 -7.803 1.00 95.25 124 GLY A C 1
ATOM 971 O O . GLY A 1 124 ? -13.025 -4.681 -7.188 1.00 95.25 124 GLY A O 1
ATOM 972 N N . LYS A 1 125 ? -11.355 -5.821 -8.171 1.00 97.25 125 LYS A N 1
ATOM 973 C CA . LYS A 1 125 ? -11.725 -7.129 -7.645 1.00 97.25 125 LYS A CA 1
ATOM 974 C C . LYS A 1 125 ? -10.462 -7.873 -7.273 1.00 97.25 125 LYS A C 1
ATOM 976 O O . LYS A 1 125 ? -9.701 -8.226 -8.175 1.00 97.25 125 LYS A O 1
ATOM 981 N N . CYS A 1 126 ? -10.356 -8.224 -6.002 1.00 95.44 126 CYS A N 1
ATOM 982 C CA . CYS A 1 126 ? -9.278 -9.045 -5.488 1.00 95.44 126 CYS A CA 1
ATOM 983 C C . CYS A 1 126 ? -9.791 -10.269 -4.735 1.00 95.44 126 CYS A C 1
ATOM 985 O O . CYS A 1 126 ? -10.902 -10.276 -4.213 1.00 95.44 126 CYS A O 1
ATOM 987 N N . GLU A 1 127 ? -8.979 -11.321 -4.651 1.00 96.62 127 GLU A N 1
ATOM 988 C CA . GLU A 1 127 ? -9.192 -12.326 -3.603 1.00 96.62 127 GLU A CA 1
ATOM 989 C C . GLU A 1 127 ? -8.511 -11.872 -2.310 1.00 96.62 127 GLU A C 1
ATOM 991 O O . GLU A 1 127 ? -9.070 -12.021 -1.223 1.00 96.62 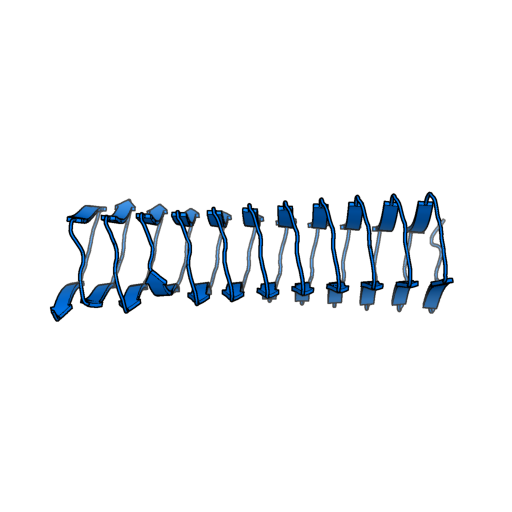127 GLU A O 1
ATOM 996 N N . ARG A 1 128 ? -7.291 -11.324 -2.405 1.00 98.06 128 ARG A N 1
ATOM 997 C CA . ARG A 1 128 ? -6.494 -10.937 -1.236 1.00 98.06 128 ARG A CA 1
ATOM 998 C C . ARG A 1 128 ? -5.729 -9.643 -1.451 1.00 98.06 128 ARG A C 1
ATOM 1000 O O . ARG A 1 128 ? -4.973 -9.527 -2.414 1.00 98.06 128 ARG A O 1
ATOM 1007 N N . VAL A 1 129 ? -5.848 -8.749 -0.480 1.00 98.19 129 VAL A N 1
ATOM 1008 C CA . VAL A 1 129 ? -5.064 -7.519 -0.372 1.00 98.19 129 VAL A CA 1
ATOM 1009 C C . VAL A 1 129 ? -4.407 -7.485 1.005 1.00 98.19 129 VAL A C 1
ATOM 1011 O O . VAL A 1 129 ? -5.086 -7.696 2.013 1.00 98.19 129 VAL A O 1
ATOM 1014 N N . GLY A 1 130 ? -3.092 -7.273 1.049 1.00 98.00 130 GLY A N 1
ATOM 1015 C CA . GLY A 1 130 ? -2.314 -7.323 2.286 1.00 98.00 130 GLY A CA 1
ATOM 1016 C C . GLY A 1 130 ? -1.207 -6.276 2.356 1.00 98.00 130 GLY A C 1
ATOM 1017 O O . GLY A 1 130 ? -0.479 -6.086 1.384 1.00 98.00 130 GLY A O 1
ATOM 1018 N N . LEU A 1 131 ? -1.050 -5.646 3.518 1.00 98.69 131 LEU A N 1
ATOM 1019 C CA . LEU A 1 131 ? 0.080 -4.772 3.838 1.00 98.69 131 LEU A CA 1
ATOM 1020 C C . LEU A 1 131 ? 0.714 -5.233 5.160 1.00 98.69 131 LEU A C 1
ATOM 1022 O O . LEU A 1 131 ? 0.018 -5.302 6.170 1.00 98.69 131 LEU A O 1
ATOM 1026 N N . GLU A 1 132 ? 2.016 -5.529 5.151 1.00 98.50 132 GLU A N 1
ATOM 1027 C CA . GLU A 1 132 ? 2.822 -5.808 6.352 1.00 98.50 132 GLU A CA 1
ATOM 1028 C C . GLU A 1 132 ? 3.896 -4.718 6.528 1.00 98.50 132 GLU A C 1
ATOM 1030 O O . GLU A 1 132 ? 4.739 -4.519 5.651 1.00 98.50 132 GLU A O 1
ATOM 1035 N N . GLU A 1 133 ? 3.900 -4.021 7.668 1.00 98.06 133 GLU A N 1
ATOM 1036 C CA . GLU A 1 133 ? 5.007 -3.149 8.088 1.00 98.06 133 GLU A CA 1
ATOM 1037 C C . GLU A 1 133 ? 5.703 -3.749 9.304 1.00 98.06 133 GLU A C 1
ATOM 1039 O O . GLU A 1 133 ? 5.072 -4.179 10.278 1.00 98.06 133 GLU A O 1
ATOM 1044 N N . ARG A 1 134 ? 7.039 -3.756 9.266 1.00 98.00 134 ARG A N 1
ATOM 1045 C CA . ARG A 1 134 ? 7.840 -4.101 10.433 1.00 98.00 134 ARG A CA 1
ATOM 1046 C C . ARG A 1 134 ? 8.975 -3.118 10.651 1.00 98.00 134 ARG A C 1
ATOM 1048 O O . ARG A 1 134 ? 10.111 -3.350 10.215 1.00 98.00 134 ARG A O 1
ATOM 1055 N N . GLY A 1 135 ? 8.744 -2.149 11.525 1.00 95.12 135 GLY A N 1
ATOM 1056 C CA . GLY A 1 135 ? 9.816 -1.259 11.915 1.00 95.12 135 GLY A CA 1
ATOM 1057 C C . GLY A 1 135 ? 9.383 -0.033 12.688 1.00 95.12 135 GLY A C 1
ATOM 1058 O O . GLY A 1 135 ? 9.052 -0.096 13.875 1.00 95.12 135 GLY A O 1
ATOM 1059 N N . LYS A 1 136 ? 9.620 1.120 12.076 1.00 96.94 136 LYS A N 1
ATOM 1060 C CA . LYS A 1 136 ? 9.183 2.409 12.591 1.00 96.94 136 LYS A CA 1
ATOM 1061 C C . LYS A 1 136 ? 8.591 3.170 11.429 1.00 96.94 136 LYS A C 1
ATOM 1063 O O . LYS A 1 136 ? 9.342 3.520 10.516 1.00 96.94 136 LYS A O 1
ATOM 1068 N N . CYS A 1 137 ? 7.325 3.519 11.549 1.00 95.38 137 CYS A N 1
ATOM 1069 C CA . CYS A 1 137 ? 6.638 4.316 10.558 1.00 95.38 137 CYS A CA 1
ATOM 1070 C C . CYS A 1 137 ? 6.008 5.560 11.192 1.00 95.38 137 CYS A C 1
ATOM 1072 O O . CYS A 1 137 ? 5.736 5.576 12.391 1.00 95.38 137 CYS A O 1
ATOM 1074 N N . GLU A 1 138 ? 5.777 6.618 10.419 1.00 95.88 138 GLU A N 1
ATOM 1075 C CA . GLU A 1 138 ? 4.819 7.644 10.853 1.00 95.88 138 GLU A CA 1
ATOM 1076 C C . GLU A 1 138 ? 3.404 7.229 10.452 1.00 95.88 138 GLU A C 1
ATOM 1078 O O . GLU A 1 138 ? 2.479 7.351 11.255 1.00 95.88 138 GLU A O 1
ATOM 1083 N N . ARG A 1 139 ? 3.219 6.730 9.221 1.00 97.56 139 ARG A N 1
ATOM 1084 C CA . ARG A 1 139 ? 1.898 6.388 8.684 1.00 97.56 139 ARG A CA 1
ATOM 1085 C C . ARG A 1 139 ? 1.898 5.121 7.849 1.00 97.56 139 ARG A C 1
ATOM 1087 O O . ARG A 1 139 ? 2.612 5.038 6.850 1.00 97.56 139 ARG A O 1
ATOM 1094 N N . VAL A 1 140 ? 0.994 4.215 8.195 1.00 98.06 140 VAL A N 1
ATOM 1095 C CA . VAL A 1 140 ? 0.697 3.006 7.427 1.00 98.06 140 VAL A CA 1
ATOM 1096 C C . VAL A 1 140 ? -0.776 3.022 7.041 1.00 98.06 140 VAL A C 1
ATOM 1098 O O . VAL A 1 140 ? -1.641 3.171 7.906 1.00 98.06 140 VAL A O 1
ATOM 1101 N N . SER A 1 141 ? -1.067 2.893 5.748 1.00 98.06 141 SER A N 1
ATOM 1102 C CA . SER A 1 141 ? -2.438 2.946 5.238 1.00 98.06 141 SER A CA 1
ATOM 1103 C C . SER A 1 141 ? -2.719 1.891 4.176 1.00 98.06 141 SER A C 1
ATOM 1105 O O . SER A 1 141 ? -1.949 1.752 3.226 1.00 98.06 141 SER A O 1
ATOM 1107 N N . LEU A 1 142 ? -3.861 1.219 4.296 1.00 98.56 142 LEU A N 1
ATOM 1108 C CA . LEU A 1 142 ? -4.414 0.345 3.263 1.00 98.56 142 LEU A CA 1
ATOM 1109 C C . LEU A 1 142 ? -5.819 0.837 2.903 1.00 98.56 142 LEU A C 1
ATOM 1111 O O . LEU A 1 142 ? -6.671 0.929 3.785 1.00 98.56 142 LEU A O 1
ATOM 1115 N N . GLU A 1 143 ? -6.053 1.133 1.624 1.00 98.06 143 GLU A N 1
ATOM 1116 C CA . GLU A 1 143 ? -7.376 1.451 1.070 1.00 98.06 143 GLU A CA 1
ATOM 1117 C C . GLU A 1 143 ? -7.789 0.377 0.047 1.00 98.06 143 GLU A C 1
ATOM 1119 O O . GLU A 1 143 ? -7.079 0.131 -0.929 1.00 98.06 143 GLU A O 1
ATOM 1124 N N . GLU A 1 144 ? -8.947 -0.256 0.248 1.00 97.12 144 GLU A N 1
ATOM 1125 C CA . GLU A 1 144 ? -9.596 -1.105 -0.760 1.00 97.12 144 GLU A CA 1
ATOM 1126 C C . GLU A 1 144 ? -10.904 -0.463 -1.211 1.00 97.12 144 GLU A C 1
ATOM 1128 O O . GLU A 1 144 ? -11.723 0.003 -0.406 1.00 97.12 144 GLU A O 1
ATOM 1133 N N . ARG A 1 145 ? -11.116 -0.457 -2.529 1.00 96.56 145 ARG A N 1
ATOM 1134 C CA . ARG A 1 145 ? -12.392 -0.068 -3.110 1.00 96.56 145 ARG A CA 1
ATOM 1135 C C . ARG A 1 145 ? -12.849 -1.050 -4.173 1.00 96.56 145 ARG A C 1
ATOM 1137 O O . ARG A 1 145 ? -12.617 -0.848 -5.371 1.00 96.56 145 ARG A O 1
ATOM 1144 N N . GLY A 1 146 ? -13.703 -1.978 -3.773 1.00 93.44 146 GLY A N 1
ATOM 1145 C CA . GLY A 1 146 ? -14.384 -2.817 -4.737 1.00 93.44 146 GLY A CA 1
ATOM 1146 C C . GLY A 1 146 ? -15.025 -4.054 -4.148 1.00 93.44 146 GLY A C 1
ATOM 1147 O O . GLY A 1 146 ? -16.072 -3.993 -3.495 1.00 93.44 146 GLY A O 1
ATOM 1148 N N . LYS A 1 147 ? -14.515 -5.205 -4.574 1.00 95.06 147 LYS A N 1
ATOM 1149 C CA . LYS A 1 147 ? -14.924 -6.499 -4.047 1.00 95.06 147 LYS A CA 1
ATOM 1150 C C . LYS A 1 147 ? -13.675 -7.277 -3.704 1.00 95.06 147 LYS A C 1
ATOM 1152 O O . LYS A 1 147 ? -12.941 -7.644 -4.621 1.00 95.06 147 LYS A O 1
ATOM 1157 N N . CYS A 1 148 ? -13.543 -7.633 -2.440 1.00 94.12 148 CYS A N 1
ATOM 1158 C CA . CYS A 1 148 ? -12.458 -8.469 -1.976 1.00 94.12 148 CYS A CA 1
ATOM 1159 C C . CYS A 1 148 ? -12.994 -9.670 -1.192 1.00 94.12 148 CYS A C 1
ATOM 1161 O O . CYS A 1 148 ? -14.092 -9.617 -0.644 1.00 94.12 148 CYS A O 1
ATOM 1163 N N . GLU A 1 149 ? -12.257 -10.776 -1.128 1.00 95.12 149 GLU A N 1
ATOM 1164 C CA . GLU A 1 149 ? -12.554 -11.794 -0.111 1.00 95.12 149 GLU A CA 1
ATOM 1165 C C . GLU A 1 149 ? -11.858 -11.438 1.204 1.00 95.12 149 GLU A C 1
ATOM 1167 O O . GLU A 1 149 ? -12.427 -11.621 2.282 1.00 95.12 149 GLU A O 1
ATOM 1172 N N . ARG A 1 150 ? -10.613 -10.942 1.138 1.00 96.69 150 ARG A N 1
ATOM 1173 C CA . ARG A 1 150 ? -9.792 -10.669 2.323 1.00 96.69 150 ARG A CA 1
ATOM 1174 C C . ARG A 1 150 ? -8.948 -9.416 2.181 1.00 96.69 150 ARG A C 1
ATOM 1176 O O . ARG A 1 150 ? -8.113 -9.329 1.282 1.00 96.69 150 ARG A O 1
ATOM 1183 N N . VAL A 1 151 ? -9.084 -8.527 3.154 1.00 97.38 151 VAL A N 1
ATOM 1184 C CA . VAL A 1 151 ? -8.241 -7.342 3.314 1.00 97.38 151 VAL A CA 1
ATOM 1185 C C . VAL A 1 151 ? -7.555 -7.407 4.675 1.00 97.38 151 VAL A C 1
ATOM 1187 O O . VAL A 1 151 ? -8.213 -7.674 5.682 1.00 97.38 151 VAL A O 1
ATOM 1190 N N . GLY A 1 152 ? -6.238 -7.212 4.704 1.00 97.00 152 GLY A N 1
ATOM 1191 C CA . GLY A 1 152 ? -5.437 -7.319 5.923 1.00 97.00 152 GLY A CA 1
ATOM 1192 C C . GLY A 1 152 ? -4.338 -6.266 6.014 1.00 97.00 152 GLY A C 1
ATOM 1193 O O . GLY A 1 152 ? -3.598 -6.071 5.054 1.00 97.00 152 GLY A O 1
ATOM 1194 N N . LEU A 1 153 ? -4.201 -5.636 7.177 1.00 98.38 153 LEU A N 1
ATOM 1195 C CA . LEU A 1 153 ? -3.077 -4.761 7.512 1.00 98.38 153 LEU A CA 1
ATOM 1196 C C . LEU A 1 153 ? -2.441 -5.258 8.818 1.00 98.38 153 LEU A C 1
ATOM 1198 O O . LEU A 1 153 ? -3.135 -5.357 9.826 1.00 98.38 153 LEU A O 1
ATOM 1202 N N . GLU A 1 154 ? -1.143 -5.559 8.794 1.00 98.06 154 GLU A N 1
ATOM 1203 C CA . GLU A 1 154 ? -0.342 -5.876 9.985 1.00 98.06 154 GLU A CA 1
ATOM 1204 C C . GLU A 1 154 ? 0.755 -4.814 10.182 1.00 98.06 154 GLU A C 1
ATOM 1206 O O . GLU A 1 154 ? 1.578 -4.590 9.292 1.00 98.06 154 GLU A O 1
ATOM 1211 N N . GLU A 1 155 ? 0.789 -4.163 11.348 1.00 97.50 155 GLU A N 1
ATOM 1212 C CA . GLU A 1 155 ? 1.918 -3.330 11.789 1.00 97.50 155 GLU A CA 1
ATOM 1213 C C . GLU A 1 155 ? 2.603 -3.985 12.982 1.00 97.50 155 GLU A C 1
ATOM 1215 O O . GLU A 1 155 ? 1.970 -4.401 13.959 1.00 97.50 155 GLU A O 1
ATOM 1220 N N . ARG A 1 156 ? 3.936 -4.047 12.922 1.00 97.06 156 ARG A N 1
ATOM 1221 C CA . ARG A 1 156 ? 4.741 -4.476 14.056 1.00 97.06 156 ARG A CA 1
ATOM 1222 C C . ARG A 1 156 ? 5.910 -3.543 14.317 1.00 97.06 156 ARG A C 1
ATOM 1224 O O . ARG A 1 156 ? 7.050 -3.812 13.910 1.00 97.06 156 ARG A O 1
ATOM 1231 N N . GLY A 1 157 ? 5.697 -2.590 15.212 1.00 94.19 157 GLY A N 1
ATOM 1232 C CA . GLY A 1 157 ? 6.797 -1.785 15.701 1.00 94.19 157 GLY A CA 1
ATOM 1233 C C . GLY A 1 157 ? 6.386 -0.549 16.470 1.00 94.19 157 GLY A C 1
ATOM 1234 O O . GLY A 1 157 ? 6.046 -0.611 17.654 1.00 94.19 157 GLY A O 1
ATOM 1235 N N . LYS A 1 158 ? 6.649 0.602 15.863 1.00 95.31 158 LYS A N 1
ATOM 1236 C CA . LYS A 1 158 ? 6.267 1.898 16.407 1.00 95.31 158 LYS A CA 1
ATOM 1237 C C . LYS A 1 158 ? 5.688 2.714 15.274 1.00 95.31 158 LYS A C 1
ATOM 1239 O O . LYS A 1 158 ? 6.434 3.037 14.349 1.00 95.31 158 LYS A O 1
ATOM 1244 N N . CYS A 1 159 ? 4.448 3.142 15.443 1.00 94.12 159 CYS A N 1
ATOM 1245 C CA . CYS A 1 159 ? 3.760 3.964 14.470 1.00 94.12 159 CYS A CA 1
ATOM 1246 C C . CYS A 1 159 ? 3.133 5.206 15.114 1.00 94.12 159 CYS A C 1
ATOM 1248 O O . CYS A 1 159 ? 2.849 5.223 16.313 1.00 94.12 159 CYS A O 1
ATOM 1250 N N . GLU A 1 160 ? 2.922 6.273 14.343 1.00 95.00 160 GLU A N 1
ATOM 1251 C CA . GLU A 1 160 ? 2.028 7.355 14.779 1.00 95.00 160 GLU A CA 1
ATOM 1252 C C . GLU A 1 160 ? 0.584 7.078 14.344 1.00 95.00 160 GLU A C 1
ATOM 1254 O O . GLU A 1 160 ? -0.348 7.342 15.106 1.00 95.00 160 GLU A O 1
ATOM 1259 N N . GLY A 1 161 ? 0.383 6.519 13.150 1.00 94.12 161 GLY A N 1
ATOM 1260 C CA . GLY A 1 161 ? -0.943 6.232 12.619 1.00 94.12 161 GLY A CA 1
ATOM 1261 C C . GLY A 1 161 ? -0.994 4.986 11.746 1.00 94.12 161 GLY A C 1
ATOM 1262 O O . GLY A 1 161 ? -0.278 4.894 10.752 1.00 94.12 161 GLY A O 1
ATOM 1263 N N . VAL A 1 162 ? -1.912 4.085 12.078 1.00 96.88 162 VAL A N 1
ATOM 1264 C CA . VAL A 1 162 ? -2.276 2.931 11.251 1.00 96.88 162 VAL A CA 1
ATOM 1265 C C . VAL A 1 162 ? -3.747 3.053 10.872 1.00 96.88 162 VAL A C 1
ATOM 1267 O O . VAL A 1 162 ? -4.593 3.270 11.743 1.00 96.88 162 VAL A O 1
ATOM 1270 N N . SER A 1 163 ? -4.054 2.953 9.580 1.00 95.75 163 SER A N 1
ATOM 1271 C CA . SER A 1 163 ? -5.423 3.075 9.073 1.00 95.75 163 SER A CA 1
ATOM 1272 C C . SER A 1 163 ? -5.748 2.043 7.999 1.00 95.75 163 SER A C 1
ATOM 1274 O O . SER A 1 163 ? -5.008 1.916 7.024 1.00 95.75 163 SER A O 1
ATOM 1276 N N . LEU A 1 164 ? -6.888 1.373 8.139 1.00 97.00 164 LEU A N 1
ATOM 1277 C CA . LEU A 1 164 ? -7.455 0.505 7.107 1.00 97.00 164 LEU A CA 1
ATOM 1278 C C . LEU A 1 164 ? -8.826 1.047 6.689 1.00 97.00 164 LEU A C 1
ATOM 1280 O O . LEU A 1 164 ? -9.718 1.177 7.527 1.00 97.00 164 LEU A O 1
ATOM 1284 N N . GLU A 1 165 ? -8.996 1.342 5.404 1.00 95.62 165 GLU A N 1
ATOM 1285 C CA . GLU A 1 165 ? -10.269 1.767 4.824 1.00 95.62 165 GLU A CA 1
ATOM 1286 C C . GLU A 1 165 ? -10.767 0.735 3.802 1.00 95.62 165 GLU A C 1
ATOM 1288 O O . GLU A 1 165 ? -10.044 0.380 2.870 1.00 95.62 165 GLU A O 1
ATOM 1293 N N . GLU A 1 166 ? -12.011 0.263 3.943 1.00 93.50 166 GLU A N 1
ATOM 1294 C CA . GLU A 1 166 ? -12.664 -0.576 2.924 1.00 93.50 166 GLU A CA 1
ATOM 1295 C C . GLU A 1 166 ? -13.985 0.030 2.459 1.00 93.50 166 GLU A C 1
ATOM 1297 O O . GLU A 1 166 ? -14.830 0.495 3.242 1.00 93.50 166 GLU A O 1
ATOM 1302 N N . ARG A 1 167 ? -14.187 0.005 1.139 1.00 93.00 167 ARG A N 1
ATOM 1303 C CA . ARG A 1 167 ? -15.411 0.485 0.512 1.00 93.00 167 ARG A CA 1
ATOM 1304 C C . ARG A 1 167 ? -15.899 -0.437 -0.597 1.00 93.00 167 ARG A C 1
ATOM 1306 O O . ARG A 1 167 ? -15.636 -0.226 -1.785 1.00 93.00 167 ARG A O 1
ATOM 1313 N N . GLY A 1 168 ? -16.852 -1.275 -0.227 1.00 90.12 168 GLY A N 1
ATOM 1314 C CA . GLY A 1 168 ? -17.596 -2.095 -1.158 1.00 90.12 168 GLY A CA 1
ATOM 1315 C C . GLY A 1 168 ? -18.155 -3.339 -0.487 1.00 90.12 168 GLY A C 1
ATOM 1316 O O . GLY A 1 168 ? -19.114 -3.265 0.292 1.00 90.12 168 GLY A O 1
ATOM 1317 N N . LYS A 1 169 ? -17.654 -4.496 -0.912 1.00 90.69 169 LYS A N 1
ATOM 1318 C CA . LYS A 1 169 ? -18.030 -5.794 -0.356 1.00 90.69 169 LYS A CA 1
ATOM 1319 C C . LYS A 1 169 ? -16.770 -6.570 -0.039 1.00 90.69 169 LYS A C 1
ATOM 1321 O O . LYS A 1 169 ? -16.035 -6.905 -0.966 1.00 90.69 169 LYS A O 1
ATOM 1326 N N . CYS A 1 170 ? -16.629 -6.959 1.214 1.00 90.56 170 CYS A N 1
ATOM 1327 C CA . CYS A 1 170 ? -15.582 -7.863 1.645 1.00 90.56 170 CYS A CA 1
ATOM 1328 C C . CYS A 1 170 ? -16.180 -9.051 2.399 1.00 90.56 170 CYS A C 1
ATOM 1330 O O . CYS A 1 170 ? -17.276 -8.946 2.938 1.00 90.56 170 CYS A O 1
ATOM 1332 N N . GLU A 1 171 ? -15.515 -10.202 2.434 1.00 90.88 171 GLU A N 1
ATOM 1333 C CA . GLU A 1 171 ? -15.899 -11.243 3.400 1.00 90.88 171 GLU A CA 1
ATOM 1334 C C . GLU A 1 171 ? -15.203 -10.997 4.738 1.00 90.88 171 GLU A C 1
ATOM 1336 O O . GLU A 1 171 ? -15.816 -11.142 5.798 1.00 90.88 171 GLU A O 1
ATOM 1341 N N . ARG A 1 172 ? -13.914 -10.633 4.704 1.00 92.81 172 ARG A N 1
ATOM 1342 C CA . ARG A 1 172 ? -13.093 -10.479 5.907 1.00 92.81 172 ARG A CA 1
ATOM 1343 C C . ARG A 1 172 ? -12.170 -9.282 5.825 1.00 92.81 172 ARG A C 1
ATOM 1345 O O . ARG A 1 172 ? -11.343 -9.199 4.918 1.00 92.81 172 ARG A O 1
ATOM 1352 N N . VAL A 1 173 ? -12.230 -8.448 6.850 1.00 93.19 173 VAL A N 1
ATOM 1353 C CA . VAL A 1 173 ? -11.289 -7.350 7.041 1.00 93.19 173 VAL A CA 1
ATOM 1354 C C . VAL A 1 173 ? -10.594 -7.499 8.388 1.00 93.19 173 VAL A C 1
ATOM 1356 O O . VAL A 1 173 ? -11.240 -7.815 9.388 1.00 93.19 173 VAL A O 1
ATOM 1359 N N . GLY A 1 174 ? -9.273 -7.332 8.398 1.00 93.12 174 GLY A N 1
ATOM 1360 C CA . GLY A 1 174 ? -8.442 -7.471 9.588 1.00 93.12 174 GLY A CA 1
ATOM 1361 C C . GLY A 1 174 ? -7.397 -6.367 9.693 1.00 93.12 174 GLY A C 1
ATOM 1362 O O . GLY A 1 174 ? -6.687 -6.104 8.724 1.00 93.12 174 GLY A O 1
ATOM 1363 N N . LEU A 1 175 ? -7.277 -5.765 10.870 1.00 95.75 175 LEU A N 1
ATOM 1364 C CA . LEU A 1 175 ? -6.179 -4.872 11.232 1.00 95.75 175 LEU A CA 1
ATOM 1365 C C . LEU A 1 175 ? -5.532 -5.414 12.512 1.00 95.75 175 LEU A C 1
ATOM 1367 O O . LEU A 1 175 ? -6.216 -5.555 13.524 1.00 95.75 175 LEU A O 1
ATOM 1371 N N . GLU A 1 176 ? -4.239 -5.733 12.456 1.00 94.88 176 GLU A N 1
ATOM 1372 C CA . GLU A 1 176 ? -3.432 -6.107 13.623 1.00 94.88 176 GLU A CA 1
ATOM 1373 C C . GLU A 1 176 ? -2.314 -5.077 13.854 1.00 94.88 176 GLU A C 1
ATOM 1375 O O . GLU A 1 176 ? -1.491 -4.840 12.969 1.00 94.88 176 GLU A O 1
ATOM 1380 N N . GLU A 1 177 ? -2.247 -4.489 15.050 1.00 94.44 177 GLU A N 1
ATOM 1381 C CA . GLU A 1 177 ? -1.079 -3.730 15.516 1.00 94.44 177 GLU A CA 1
ATOM 1382 C C . GLU A 1 177 ? -0.414 -4.449 16.679 1.00 94.44 177 GLU A C 1
ATOM 1384 O O . GLU A 1 177 ? -1.041 -4.924 17.639 1.00 94.44 177 GLU A O 1
ATOM 1389 N N . ARG A 1 178 ? 0.916 -4.481 16.622 1.00 93.69 178 ARG A N 1
ATOM 1390 C CA . ARG A 1 178 ? 1.722 -4.951 17.733 1.00 93.69 178 ARG A CA 1
ATOM 1391 C C . ARG A 1 178 ? 2.904 -4.042 18.009 1.00 93.69 178 ARG A C 1
ATOM 1393 O O . ARG A 1 178 ? 4.033 -4.301 17.570 1.00 93.69 178 ARG A O 1
ATOM 1400 N N . GLY A 1 179 ? 2.713 -3.132 18.951 1.00 91.69 179 GLY A N 1
ATOM 1401 C CA . GLY A 1 179 ? 3.815 -2.354 19.474 1.00 91.69 179 GLY A CA 1
ATOM 1402 C C . GLY A 1 179 ? 3.400 -1.118 20.245 1.00 91.69 179 GLY A C 1
ATOM 1403 O O . GLY A 1 179 ? 2.954 -1.194 21.395 1.00 91.69 179 GLY A O 1
ATOM 1404 N N . LYS A 1 180 ? 3.757 0.036 19.695 1.00 92.25 180 LYS A N 1
ATOM 1405 C CA . LYS A 1 180 ? 3.366 1.330 20.239 1.00 92.25 180 LYS A CA 1
ATOM 1406 C C . LYS A 1 180 ? 2.821 2.164 19.103 1.00 92.25 180 LYS A C 1
ATOM 1408 O O . LYS A 1 180 ? 3.604 2.565 18.240 1.00 92.25 180 LYS A O 1
ATOM 1413 N N . CYS A 1 181 ? 1.556 2.530 19.205 1.00 90.94 181 CYS A N 1
ATOM 1414 C CA . CYS A 1 181 ? 0.907 3.377 18.228 1.00 90.94 181 CYS A CA 1
ATOM 1415 C C . CYS A 1 181 ? 0.240 4.581 18.901 1.00 90.94 181 CYS A C 1
ATOM 1417 O O . CYS A 1 181 ? -0.271 4.485 20.017 1.00 90.94 181 CYS A O 1
ATOM 1419 N N . GLU A 1 182 ? 0.235 5.755 18.267 1.00 90.31 182 GLU A N 1
ATOM 1420 C CA . GLU A 1 182 ? -0.631 6.833 18.760 1.00 90.31 182 GLU A CA 1
ATOM 1421 C C . GLU A 1 182 ? -2.087 6.552 18.372 1.00 90.31 182 GLU A C 1
ATOM 1423 O O . GLU A 1 182 ? -2.987 6.700 19.207 1.00 90.31 182 GLU A O 1
ATOM 1428 N N . ARG A 1 183 ? -2.332 6.154 17.119 1.00 91.19 183 ARG A N 1
ATOM 1429 C CA . ARG A 1 183 ? -3.683 5.995 16.577 1.00 91.19 183 ARG A CA 1
ATOM 1430 C C . ARG A 1 183 ? -3.792 4.772 15.689 1.00 91.19 183 ARG A C 1
ATOM 1432 O O . ARG A 1 183 ? -3.104 4.693 14.676 1.00 91.19 183 ARG A O 1
ATOM 1439 N N . VAL A 1 184 ? -4.744 3.912 16.015 1.00 91.19 184 VAL A N 1
ATOM 1440 C CA . VAL A 1 184 ? -5.197 2.866 15.107 1.00 91.19 184 VAL A CA 1
ATOM 1441 C C . VAL A 1 184 ? -6.654 3.088 14.749 1.00 91.19 184 VAL A C 1
ATOM 1443 O O . VAL A 1 184 ? -7.494 3.349 15.614 1.00 91.19 184 VAL A O 1
ATOM 1446 N N . GLY A 1 185 ? -6.926 3.060 13.451 1.00 88.06 185 GLY A N 1
ATOM 1447 C CA . GLY A 1 185 ? -8.229 3.328 12.878 1.00 88.06 185 GLY A CA 1
ATOM 1448 C C . GLY A 1 185 ? -8.614 2.281 11.847 1.00 88.06 185 GLY A C 1
ATOM 1449 O O . GLY A 1 185 ? -7.803 1.903 11.008 1.00 88.06 185 GLY A O 1
ATOM 1450 N N . SER A 1 186 ? -9.873 1.872 11.857 1.00 89.56 186 SER A N 1
ATOM 1451 C CA . SER A 1 186 ? -10.483 1.218 10.703 1.00 89.56 186 SER A CA 1
ATOM 1452 C C . SER A 1 186 ? -11.795 1.914 10.350 1.00 89.56 186 SER A C 1
ATOM 1454 O O . SER A 1 186 ? -12.559 2.280 11.244 1.00 89.56 186 SER A O 1
ATOM 1456 N N . GLU A 1 187 ? -12.028 2.159 9.062 1.00 89.88 187 GLU A N 1
ATOM 1457 C CA . GLU A 1 187 ? -13.298 2.687 8.557 1.00 89.88 187 GLU A CA 1
ATOM 1458 C C . GLU A 1 187 ? -13.825 1.767 7.459 1.00 89.88 187 GLU A C 1
ATOM 1460 O O . GLU A 1 187 ? -13.188 1.579 6.422 1.00 89.88 187 GLU A O 1
ATOM 1465 N N . MET A 1 188 ? -15.028 1.237 7.656 1.00 85.62 188 MET A N 1
ATOM 1466 C CA . MET A 1 188 ? -15.681 0.388 6.669 1.00 85.62 188 MET A CA 1
ATOM 1467 C C . MET A 1 188 ? -17.032 0.976 6.283 1.00 85.62 188 MET A C 1
ATOM 1469 O O . MET A 1 188 ? -17.904 1.245 7.109 1.00 85.62 188 MET A O 1
ATOM 1473 N N . ARG A 1 189 ? -17.252 1.148 4.982 1.00 84.56 189 ARG A N 1
ATOM 1474 C CA . ARG A 1 189 ? -18.551 1.534 4.398 1.00 84.56 189 ARG A CA 1
ATOM 1475 C C . ARG A 1 189 ? -19.137 0.434 3.521 1.00 84.56 189 ARG A C 1
ATOM 1477 O O . ARG A 1 189 ? -19.203 0.582 2.295 1.00 84.56 189 ARG A O 1
ATOM 1484 N N . VAL A 1 190 ? -19.493 -0.691 4.134 1.00 72.50 190 VAL A N 1
ATOM 1485 C CA . VAL A 1 190 ? -19.464 -1.989 3.448 1.00 72.50 190 VAL A CA 1
ATOM 1486 C C . VAL A 1 190 ? -20.647 -2.892 3.771 1.00 72.50 190 VAL A C 1
ATOM 1488 O O . VAL A 1 190 ? -21.405 -2.703 4.725 1.00 72.50 190 VAL A O 1
ATOM 1491 N N . LYS A 1 191 ? -20.764 -3.947 2.961 1.00 80.50 191 LYS A N 1
ATOM 1492 C CA . LYS A 1 191 ? -21.344 -5.214 3.401 1.00 80.50 191 LYS A CA 1
ATOM 1493 C C . LYS A 1 191 ? -20.194 -6.190 3.652 1.00 80.50 191 LYS A C 1
ATOM 1495 O O . LYS A 1 191 ? -19.555 -6.581 2.678 1.00 80.50 191 LYS A O 1
ATOM 1500 N N . CYS A 1 192 ? -19.983 -6.575 4.909 1.00 79.31 192 CYS A N 1
ATOM 1501 C CA . CYS A 1 192 ? -18.927 -7.497 5.321 1.00 79.31 192 CYS A CA 1
ATOM 1502 C C . CYS A 1 192 ? -19.487 -8.681 6.116 1.00 79.31 192 CYS A C 1
ATOM 1504 O O . CYS A 1 192 ? -20.560 -8.570 6.702 1.00 79.31 192 CYS A O 1
ATOM 1506 N N . GLU A 1 193 ? -18.806 -9.826 6.140 1.00 84.06 193 GLU A N 1
ATOM 1507 C CA . GLU A 1 193 ? -19.158 -10.886 7.096 1.00 84.06 193 GLU A CA 1
ATOM 1508 C C . GLU A 1 193 ? -18.432 -10.659 8.419 1.00 84.06 193 GLU A C 1
ATOM 1510 O O . GLU A 1 193 ? -19.058 -10.703 9.479 1.00 84.06 193 GLU A O 1
ATOM 1515 N N . ARG A 1 194 ? -17.118 -10.402 8.376 1.00 85.94 194 ARG A N 1
ATOM 1516 C CA . ARG A 1 194 ? -16.292 -10.277 9.581 1.00 85.94 194 ARG A CA 1
ATOM 1517 C C . ARG A 1 194 ? -15.310 -9.123 9.513 1.00 85.94 194 ARG A C 1
ATOM 1519 O O . ARG A 1 194 ? -14.507 -9.050 8.586 1.00 85.94 194 ARG A O 1
ATOM 1526 N N . VAL A 1 195 ? -15.304 -8.319 10.566 1.00 86.00 195 VAL A N 1
ATOM 1527 C CA . VAL A 1 195 ? -14.294 -7.288 10.800 1.00 86.00 195 VAL A CA 1
ATOM 1528 C C . VAL A 1 195 ? -13.592 -7.575 12.120 1.00 86.00 195 VAL A C 1
ATOM 1530 O O . VAL A 1 195 ? -14.242 -7.832 13.136 1.00 86.00 195 VAL A O 1
ATOM 1533 N N . GLY A 1 196 ? -12.263 -7.584 12.086 1.00 86.75 196 GLY A N 1
ATOM 1534 C CA . GLY A 1 196 ? -11.411 -7.795 13.247 1.00 86.75 196 GLY A CA 1
ATOM 1535 C C . GLY A 1 196 ? -10.390 -6.676 13.397 1.00 86.75 196 GLY A C 1
ATOM 1536 O O . GLY A 1 196 ? -9.661 -6.384 12.453 1.00 86.75 196 GLY A O 1
ATOM 1537 N N . LEU A 1 197 ? -10.322 -6.088 14.585 1.00 89.38 197 LEU A N 1
ATOM 1538 C CA . LEU A 1 197 ? -9.249 -5.185 14.986 1.00 89.38 197 LEU A CA 1
ATOM 1539 C C . LEU A 1 197 ? -8.576 -5.791 16.220 1.00 89.38 197 LEU A C 1
ATOM 1541 O O . LEU A 1 197 ? -9.241 -6.045 17.228 1.00 89.38 197 LEU A O 1
ATOM 1545 N N . GLU A 1 198 ? -7.282 -6.076 16.125 1.00 89.94 198 GLU A N 1
ATOM 1546 C CA . GLU A 1 198 ? -6.480 -6.610 17.222 1.00 89.94 198 GLU A CA 1
ATOM 1547 C C . GLU A 1 198 ? -5.310 -5.676 17.542 1.00 89.94 198 GLU A C 1
ATOM 1549 O O . GLU A 1 198 ? -4.412 -5.490 16.729 1.00 89.94 198 GLU A O 1
ATOM 1554 N N . GLU A 1 199 ? -5.275 -5.147 18.763 1.00 88.31 199 GLU A N 1
ATOM 1555 C CA . GLU A 1 199 ? -4.161 -4.329 19.247 1.00 88.31 199 GLU A CA 1
ATOM 1556 C C . GLU A 1 199 ? -3.439 -5.016 20.392 1.00 88.31 199 GLU A C 1
ATOM 1558 O O . GLU A 1 199 ? -4.024 -5.459 21.397 1.00 88.31 199 GLU A O 1
ATOM 1563 N N . ARG A 1 200 ? -2.111 -5.034 20.304 1.00 88.31 200 ARG A N 1
ATOM 1564 C CA . ARG A 1 200 ? -1.263 -5.604 21.343 1.00 88.31 200 ARG A CA 1
ATOM 1565 C C . ARG A 1 200 ? -0.099 -4.691 21.676 1.00 88.31 200 ARG A C 1
ATOM 1567 O O . ARG A 1 200 ? 1.041 -4.929 21.268 1.00 88.31 200 ARG A O 1
ATOM 1574 N N . GLY A 1 201 ? -0.338 -3.755 22.584 1.00 87.12 201 GLY A N 1
ATOM 1575 C CA . GLY A 1 201 ? 0.711 -2.826 22.958 1.00 87.12 201 GLY A CA 1
ATOM 1576 C C . GLY A 1 201 ? 0.279 -1.656 23.821 1.00 87.12 201 GLY A C 1
ATOM 1577 O O . GLY A 1 201 ? -0.514 -1.785 24.758 1.00 87.12 201 GLY A O 1
ATOM 1578 N N . GLU A 1 202 ? 0.897 -0.512 23.553 1.00 86.00 202 GLU A N 1
ATOM 1579 C CA . GLU A 1 202 ? 0.509 0.771 24.130 1.00 86.00 202 GLU A CA 1
ATOM 1580 C C . GLU A 1 202 ? -0.063 1.656 23.019 1.00 86.00 202 GLU A C 1
ATOM 1582 O O . GLU A 1 202 ? 0.687 2.077 22.141 1.00 86.00 202 GLU A O 1
ATOM 1587 N N . CYS A 1 203 ? -1.359 1.964 23.103 1.00 81.94 203 CYS A N 1
ATOM 1588 C CA . CYS A 1 203 ? -2.065 2.856 22.187 1.00 81.94 203 CYS A CA 1
ATOM 1589 C C . CYS A 1 203 ? -2.586 4.114 22.893 1.00 81.94 203 CYS A C 1
ATOM 1591 O O . CYS A 1 203 ? -2.881 4.104 24.092 1.00 81.94 203 CYS A O 1
ATOM 1593 N N . VAL A 1 204 ? -2.721 5.233 22.174 1.00 85.56 204 VAL A N 1
ATOM 1594 C CA . VAL A 1 204 ? -3.472 6.392 22.698 1.00 85.56 204 VAL A CA 1
ATOM 1595 C C . VAL A 1 204 ? -4.933 6.293 22.277 1.00 85.56 204 VAL A C 1
ATOM 1597 O O . VAL A 1 204 ? -5.820 6.479 23.116 1.00 85.56 204 VAL A O 1
ATOM 1600 N N . ARG A 1 205 ? -5.198 6.004 21.000 1.00 84.56 205 ARG A N 1
ATOM 1601 C CA . ARG A 1 205 ? -6.558 5.876 20.469 1.00 84.56 205 ARG A CA 1
ATOM 1602 C C . ARG A 1 205 ? -6.688 4.680 19.546 1.00 84.56 205 ARG A C 1
ATOM 1604 O O . ARG A 1 205 ? -5.887 4.537 18.630 1.00 84.56 205 ARG A O 1
ATOM 1611 N N . VAL A 1 206 ? -7.755 3.928 19.757 1.00 85.00 206 VAL A N 1
ATOM 1612 C CA . VAL A 1 206 ? -8.235 2.900 18.839 1.00 85.00 206 VAL A CA 1
ATOM 1613 C C . VAL A 1 206 ? -9.664 3.254 18.467 1.00 85.00 206 VAL A C 1
ATOM 1615 O O . VAL A 1 206 ? -10.475 3.574 19.345 1.00 85.00 206 VAL A O 1
ATOM 1618 N N . SER A 1 207 ? -9.955 3.254 17.173 1.00 86.12 207 SER A N 1
ATOM 1619 C CA . SER A 1 207 ? -11.291 3.514 16.649 1.00 86.12 207 SER A CA 1
ATOM 1620 C C . SER A 1 207 ? -11.634 2.564 15.513 1.00 86.12 207 SER A C 1
ATOM 1622 O O . SER A 1 207 ? -10.832 2.382 14.601 1.00 86.12 207 SER A O 1
ATOM 1624 N N . SER A 1 208 ? -12.845 2.024 15.533 1.00 85.50 208 SER A N 1
ATOM 1625 C CA . SER A 1 208 ? -13.446 1.373 14.370 1.00 85.50 208 SER A CA 1
ATOM 1626 C C . SER A 1 208 ? -14.803 2.018 14.093 1.00 85.50 208 SER A C 1
ATOM 1628 O O . SER A 1 208 ? -15.614 2.219 15.003 1.00 85.50 208 SER A O 1
ATOM 1630 N N . GLU A 1 209 ? -14.980 2.448 12.844 1.00 86.44 209 GLU A N 1
ATOM 1631 C CA . GLU A 1 209 ? -16.220 3.010 12.321 1.00 86.44 209 GLU A CA 1
ATOM 1632 C C . GLU A 1 209 ? -16.774 2.095 11.233 1.00 86.44 209 GLU A C 1
ATOM 1634 O O . GLU A 1 209 ? -16.237 2.022 10.127 1.00 86.44 209 GLU A O 1
ATOM 1639 N N . GLU A 1 210 ? -17.915 1.481 11.506 1.00 82.69 210 GLU A N 1
ATOM 1640 C CA . GLU A 1 210 ? -18.581 0.586 10.573 1.00 82.69 210 GLU A CA 1
ATOM 1641 C C . GLU A 1 210 ? -19.900 1.205 10.111 1.00 82.69 210 GLU A C 1
ATOM 1643 O O . GLU A 1 210 ? -20.744 1.654 10.895 1.00 82.69 210 GLU A O 1
ATOM 1648 N N . ARG A 1 211 ? -20.105 1.247 8.794 1.00 83.88 211 ARG A N 1
ATOM 1649 C CA . ARG A 1 211 ? -21.334 1.748 8.173 1.00 83.88 211 ARG A CA 1
ATOM 1650 C C . ARG A 1 211 ? -21.853 0.752 7.154 1.00 83.88 211 ARG A C 1
ATOM 1652 O O . ARG A 1 211 ? -21.335 0.676 6.041 1.00 83.88 211 ARG A O 1
ATOM 1659 N N . GLY A 1 212 ? -22.942 0.064 7.483 1.00 82.69 212 GLY A N 1
ATOM 1660 C CA . GLY A 1 212 ? -23.602 -0.855 6.560 1.00 82.69 212 GLY A CA 1
ATOM 1661 C C . GLY A 1 212 ? -24.123 -2.120 7.225 1.00 82.69 212 GLY A C 1
ATOM 1662 O O . GLY A 1 212 ? -24.955 -2.049 8.128 1.00 82.69 212 GLY A O 1
ATOM 1663 N N . THR A 1 213 ? -23.732 -3.284 6.706 1.00 80.62 213 THR A N 1
ATOM 1664 C CA . THR A 1 213 ? -24.204 -4.577 7.224 1.00 80.62 213 THR A CA 1
ATOM 1665 C C . THR A 1 213 ? -23.041 -5.515 7.509 1.00 80.62 213 THR A C 1
ATOM 1667 O O . THR A 1 213 ? -22.299 -5.818 6.572 1.00 80.62 213 THR A O 1
ATOM 1670 N N . CYS A 1 214 ? -22.949 -6.010 8.744 1.00 79.12 214 CYS A N 1
ATOM 1671 C CA . CYS A 1 214 ? -21.952 -6.977 9.203 1.00 79.12 214 CYS A CA 1
ATOM 1672 C C . CYS A 1 214 ? -22.581 -8.186 9.911 1.00 79.12 214 CYS A C 1
ATOM 1674 O O . CYS A 1 214 ? -23.624 -8.067 10.552 1.00 79.12 214 CYS A O 1
ATOM 1676 N N . GLU A 1 215 ? -21.965 -9.368 9.823 1.00 82.88 215 GLU A N 1
ATOM 1677 C CA . GLU A 1 215 ? -22.359 -10.508 10.675 1.00 82.88 215 GLU A CA 1
ATOM 1678 C C . GLU A 1 215 ? -21.584 -10.531 11.998 1.00 82.88 215 GLU A C 1
ATOM 1680 O O . GLU A 1 215 ? -22.079 -11.034 13.011 1.00 82.88 215 GLU A O 1
ATOM 1685 N N . GLY A 1 216 ? -20.355 -10.014 12.003 1.00 81.25 216 GLY A N 1
ATOM 1686 C CA . GLY A 1 216 ? -19.493 -10.018 13.173 1.00 81.25 216 GLY A CA 1
ATOM 1687 C C . GLY A 1 216 ? -18.455 -8.907 13.153 1.00 81.25 216 GLY A C 1
ATOM 1688 O O . GLY A 1 216 ? -17.666 -8.819 12.217 1.00 81.25 216 GLY A O 1
ATOM 1689 N N . VAL A 1 217 ? -18.409 -8.133 14.229 1.00 82.00 217 VAL A N 1
ATOM 1690 C CA . VAL A 1 217 ? -17.322 -7.200 14.533 1.00 82.00 217 VAL A CA 1
ATOM 1691 C C . VAL A 1 217 ? -16.653 -7.654 15.825 1.00 82.00 217 VAL A C 1
ATOM 1693 O O . VAL A 1 217 ? -17.319 -7.982 16.817 1.00 82.00 217 VAL A O 1
ATOM 1696 N N . SER A 1 218 ? -15.327 -7.723 15.813 1.00 85.00 218 SER A N 1
ATOM 1697 C CA . SER A 1 218 ? -14.522 -8.054 16.985 1.00 85.00 218 SER A CA 1
ATOM 1698 C C . SER A 1 218 ? -13.396 -7.053 17.167 1.00 85.00 218 SER A C 1
ATOM 1700 O O . SER A 1 218 ? -12.570 -6.891 16.273 1.00 85.00 218 SER A O 1
ATOM 1702 N N . LEU A 1 219 ? -13.337 -6.449 18.350 1.00 85.44 219 LEU A N 1
ATOM 1703 C CA . LEU A 1 219 ? -12.217 -5.625 18.786 1.00 85.44 219 LEU A CA 1
ATOM 1704 C C . LEU A 1 219 ? -11.541 -6.318 19.971 1.00 85.44 219 LEU A C 1
ATOM 1706 O O . LEU A 1 219 ? -12.183 -6.576 20.998 1.00 85.44 219 LEU A O 1
ATOM 1710 N N . GLN A 1 220 ? -10.259 -6.643 19.827 1.00 86.81 220 GLN A N 1
ATOM 1711 C CA . GLN A 1 220 ? -9.464 -7.257 20.881 1.00 86.81 220 GLN A CA 1
ATOM 1712 C C . GLN A 1 220 ? -8.283 -6.368 21.251 1.00 86.81 220 GLN A C 1
ATOM 1714 O O . GLN A 1 220 ? -7.334 -6.211 20.496 1.00 86.81 220 GLN A O 1
ATOM 1719 N N . GLU A 1 221 ? -8.294 -5.889 22.489 1.00 82.62 221 GLU A N 1
ATOM 1720 C CA . GLU A 1 221 ? -7.266 -5.007 23.021 1.00 82.62 221 GLU A CA 1
ATOM 1721 C C . GLU A 1 221 ? -6.465 -5.719 24.108 1.00 82.62 221 GLU A C 1
ATOM 1723 O O . GLU A 1 221 ? -7.011 -6.203 25.108 1.00 82.62 221 GLU A O 1
ATOM 1728 N N . ARG A 1 222 ? -5.137 -5.734 23.978 1.00 85.25 222 ARG A N 1
ATOM 1729 C CA . ARG A 1 222 ? -4.231 -6.290 24.991 1.00 85.25 222 ARG A CA 1
ATOM 1730 C C . ARG A 1 222 ? -3.100 -5.326 25.315 1.00 85.25 222 ARG A C 1
ATOM 1732 O O . ARG A 1 222 ? -2.067 -5.323 24.651 1.00 85.25 222 ARG A O 1
ATOM 1739 N N . GLY A 1 223 ? -3.225 -4.602 26.426 1.00 84.69 223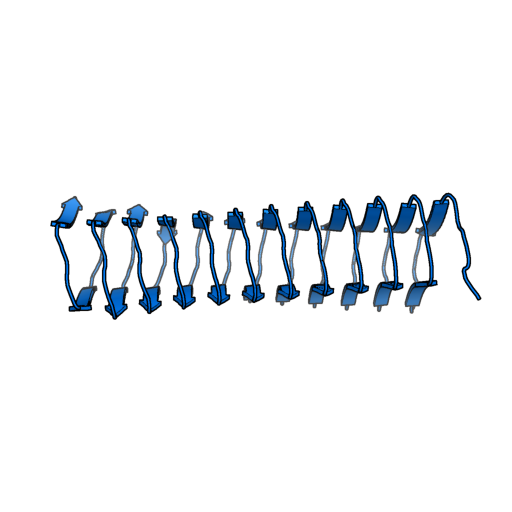 GLY A N 1
ATOM 1740 C CA . GLY A 1 223 ? -2.148 -3.742 26.921 1.00 84.69 223 GLY A CA 1
ATOM 1741 C C . GLY A 1 223 ? -2.630 -2.482 27.627 1.00 84.69 223 GLY A C 1
ATOM 1742 O O . GLY A 1 223 ? -3.262 -2.560 28.681 1.00 84.69 223 GLY A O 1
ATOM 1743 N N . LYS A 1 224 ? -2.249 -1.307 27.130 1.00 80.81 224 LYS A N 1
ATOM 1744 C CA . LYS A 1 224 ? -2.697 -0.022 27.687 1.00 80.81 224 LYS A CA 1
ATOM 1745 C C . LYS A 1 224 ? -3.247 0.843 26.568 1.00 80.81 224 LYS A C 1
ATOM 1747 O O . LYS A 1 224 ? -2.503 1.125 25.637 1.00 80.81 224 LYS A O 1
ATOM 1752 N N . CYS A 1 225 ? -4.473 1.329 26.731 1.00 79.19 225 CYS A N 1
ATOM 1753 C CA . CYS A 1 225 ? -5.038 2.315 25.819 1.00 79.19 225 CYS A CA 1
ATOM 1754 C C . CYS A 1 225 ? -5.688 3.482 26.559 1.00 79.19 225 CYS A C 1
ATOM 1756 O O . CYS A 1 225 ? -6.290 3.301 27.620 1.00 79.19 225 CYS A O 1
ATOM 1758 N N . GLU A 1 226 ? -5.589 4.702 26.025 1.00 80.12 226 GLU A N 1
ATOM 1759 C CA . GLU A 1 226 ? -6.314 5.831 26.618 1.00 80.12 226 GLU A CA 1
ATOM 1760 C C . GLU A 1 226 ? -7.786 5.840 26.190 1.00 80.12 226 GLU A C 1
ATOM 1762 O O . GLU A 1 226 ? -8.666 6.047 27.033 1.00 80.12 226 GLU A O 1
ATOM 1767 N N . ARG A 1 227 ? -8.061 5.639 24.898 1.00 82.62 227 ARG A N 1
ATOM 1768 C CA . ARG A 1 227 ? -9.412 5.702 24.336 1.00 82.62 227 ARG A CA 1
ATOM 1769 C C . ARG A 1 227 ? -9.645 4.578 23.343 1.00 82.62 227 ARG A C 1
ATOM 1771 O O . ARG A 1 227 ? -8.878 4.447 22.397 1.00 82.62 227 ARG A O 1
ATOM 1778 N N . VAL A 1 228 ? -10.742 3.863 23.535 1.00 82.00 228 VAL A N 1
ATOM 1779 C CA . VAL A 1 228 ? -11.257 2.870 22.593 1.00 82.00 228 VAL A CA 1
ATOM 1780 C C . VAL A 1 228 ? -12.664 3.298 22.193 1.00 82.00 228 VAL A C 1
ATOM 1782 O O . VAL A 1 228 ? -13.468 3.647 23.064 1.00 82.00 228 VAL A O 1
ATOM 1785 N N . GLY A 1 229 ? -12.941 3.334 20.892 1.00 83.12 229 GLY A N 1
ATOM 1786 C CA . GLY A 1 229 ? -14.246 3.692 20.350 1.00 83.12 229 GLY A CA 1
ATOM 1787 C C . GLY A 1 229 ? -14.694 2.738 19.252 1.00 83.12 229 GLY A C 1
ATOM 1788 O O . GLY A 1 229 ? -13.960 2.531 18.292 1.00 83.12 229 GLY A O 1
ATOM 1789 N N . LEU A 1 230 ? -15.908 2.207 19.382 1.00 83.94 230 LEU A N 1
ATOM 1790 C CA . LEU A 1 230 ? -16.630 1.585 18.276 1.00 83.94 230 LEU A CA 1
ATOM 1791 C C . LEU A 1 230 ? -17.868 2.402 17.949 1.00 83.94 230 LEU A C 1
ATOM 1793 O O . LEU A 1 230 ? -18.691 2.660 18.836 1.00 83.94 230 LEU A O 1
ATOM 1797 N N . GLU A 1 231 ? -18.000 2.774 16.681 1.00 84.69 231 GLU A N 1
ATOM 1798 C CA . GLU A 1 231 ? -19.226 3.339 16.131 1.00 84.69 231 GLU A CA 1
ATOM 1799 C C . GLU A 1 231 ? -19.775 2.428 15.033 1.00 84.69 231 GLU A C 1
ATOM 1801 O O . GLU A 1 231 ? -19.229 2.353 13.935 1.00 84.69 231 GLU A O 1
ATOM 1806 N N . GLU A 1 232 ? -20.919 1.813 15.310 1.00 80.38 232 GLU A N 1
ATOM 1807 C CA . GLU A 1 232 ? -21.658 0.978 14.371 1.00 80.38 232 GLU A CA 1
ATOM 1808 C C . GLU A 1 232 ? -22.886 1.739 13.870 1.00 80.38 232 GLU A C 1
ATOM 1810 O O . GLU A 1 232 ? -23.752 2.163 14.647 1.00 80.38 232 GLU A O 1
ATOM 1815 N N . ARG A 1 233 ? -22.997 1.910 12.552 1.00 80.44 233 ARG A N 1
ATOM 1816 C CA . ARG A 1 233 ? -24.173 2.500 11.899 1.00 80.44 233 ARG A CA 1
ATOM 1817 C C . ARG A 1 233 ? -24.733 1.539 10.865 1.00 80.44 233 ARG A C 1
ATOM 1819 O O . ARG A 1 233 ? -24.248 1.465 9.735 1.00 80.44 233 ARG A O 1
ATOM 1826 N N . GLY A 1 234 ? -25.806 0.850 11.227 1.00 75.38 234 GLY A N 1
ATOM 1827 C CA . GLY A 1 234 ? -26.467 -0.130 10.376 1.00 75.38 234 GLY A CA 1
ATOM 1828 C C . GLY A 1 234 ? -26.773 -1.426 11.118 1.00 75.38 234 GLY A C 1
ATOM 1829 O O . GLY A 1 234 ? -27.074 -1.412 12.307 1.00 75.38 234 GLY A O 1
ATOM 1830 N N . LYS A 1 235 ? -26.767 -2.553 10.402 1.00 75.06 235 LYS A N 1
ATOM 1831 C CA . LYS A 1 235 ? -27.156 -3.853 10.968 1.00 75.06 235 LYS A CA 1
ATOM 1832 C C . LYS A 1 235 ? -25.923 -4.703 11.227 1.00 75.06 235 LYS A C 1
ATOM 1834 O O . LYS A 1 235 ? -25.303 -5.142 10.262 1.00 75.06 235 LYS A O 1
ATOM 1839 N N . CYS A 1 236 ? -25.648 -4.996 12.494 1.00 74.06 236 CYS A N 1
ATOM 1840 C CA . CYS A 1 236 ? -24.677 -6.012 12.872 1.00 74.06 236 CYS A CA 1
ATOM 1841 C C . CYS A 1 236 ? -25.325 -7.116 13.708 1.00 74.06 236 CYS A C 1
ATOM 1843 O O . CYS A 1 236 ? -26.105 -6.823 14.613 1.00 74.06 236 CYS A O 1
ATOM 1845 N N . GLU A 1 237 ? -25.034 -8.384 13.406 1.00 78.75 237 GLU A N 1
ATOM 1846 C CA . GLU A 1 237 ? -25.582 -9.505 14.188 1.00 78.75 237 GLU A CA 1
ATOM 1847 C C . GLU A 1 237 ? -24.815 -9.746 15.490 1.00 78.75 237 GLU A C 1
ATOM 1849 O O . GLU A 1 237 ? -25.409 -10.135 16.498 1.00 78.75 237 GLU A O 1
ATOM 1854 N N . ARG A 1 238 ? -23.492 -9.552 15.474 1.00 78.94 238 ARG A N 1
ATOM 1855 C CA . ARG A 1 238 ? -22.627 -9.775 16.634 1.00 78.94 238 ARG A CA 1
ATOM 1856 C C . ARG A 1 238 ? -21.560 -8.701 16.724 1.00 78.94 238 ARG A C 1
ATOM 1858 O O . ARG A 1 238 ? -20.765 -8.538 15.807 1.00 78.94 238 ARG A O 1
ATOM 1865 N N . VAL A 1 239 ? -21.489 -8.065 17.882 1.00 80.00 239 VAL A N 1
ATOM 1866 C CA . VAL A 1 239 ? -20.386 -7.186 18.260 1.00 80.00 239 VAL A CA 1
ATOM 1867 C C . VAL A 1 239 ? -19.715 -7.792 19.483 1.00 80.00 239 VAL A C 1
ATOM 1869 O O . VAL A 1 239 ? -20.377 -8.225 20.430 1.00 80.00 239 VAL A O 1
ATOM 1872 N N . SER A 1 240 ? -18.391 -7.888 19.438 1.00 82.06 240 SER A N 1
ATOM 1873 C CA . SER A 1 240 ? -17.583 -8.433 20.522 1.00 82.06 240 SER A CA 1
ATOM 1874 C C . SER A 1 240 ? -16.437 -7.495 20.862 1.00 82.06 240 SER A C 1
ATOM 1876 O O . SER A 1 240 ? -15.691 -7.053 19.993 1.00 82.06 240 SER A O 1
ATOM 1878 N N . LEU A 1 241 ? -16.309 -7.214 22.155 1.00 82.69 241 LEU A N 1
ATOM 1879 C CA . LEU A 1 241 ? -15.208 -6.458 22.722 1.00 82.69 241 LEU A CA 1
ATOM 1880 C C . LEU A 1 241 ? -14.502 -7.303 23.767 1.00 82.69 241 LEU A C 1
ATOM 1882 O O . LEU A 1 241 ? -15.126 -7.753 24.732 1.00 82.69 241 LEU A O 1
ATOM 1886 N N . GLU A 1 242 ? -13.197 -7.485 23.600 1.00 84.00 242 GLU A N 1
ATOM 1887 C CA . GLU A 1 242 ? -12.354 -8.109 24.608 1.00 84.00 242 GLU A CA 1
ATOM 1888 C C . GLU A 1 242 ? -11.203 -7.183 24.991 1.00 84.00 242 GLU A C 1
ATOM 1890 O O . GLU A 1 242 ? -10.278 -6.950 24.220 1.00 84.00 242 GLU A O 1
ATOM 1895 N N . GLU A 1 243 ? -11.228 -6.715 26.235 1.00 79.81 243 GLU A N 1
ATOM 1896 C CA . GLU A 1 243 ? -10.219 -5.815 26.778 1.00 79.81 243 GLU A CA 1
ATOM 1897 C C . GLU A 1 243 ? -9.419 -6.511 27.883 1.00 79.81 243 GLU A C 1
ATOM 1899 O O . GLU A 1 243 ? -9.958 -6.959 28.899 1.00 79.81 243 GLU A O 1
ATOM 1904 N N . ARG A 1 244 ? -8.097 -6.594 27.714 1.00 81.12 244 ARG A N 1
ATOM 1905 C CA . ARG A 1 244 ? -7.172 -7.119 28.727 1.00 81.12 244 ARG A CA 1
ATOM 1906 C C . ARG A 1 244 ? -6.050 -6.123 28.968 1.00 81.12 244 ARG A C 1
ATOM 1908 O O . ARG A 1 244 ? -5.017 -6.148 28.297 1.00 81.12 244 ARG A O 1
ATOM 1915 N N . GLY A 1 245 ? -6.222 -5.260 29.965 1.00 78.81 245 GLY A N 1
ATOM 1916 C CA . GLY A 1 245 ? -5.323 -4.124 30.098 1.00 78.81 245 GLY A CA 1
ATOM 1917 C C . GLY A 1 245 ? -5.771 -3.028 31.051 1.00 78.81 245 GLY A C 1
ATOM 1918 O O . GLY A 1 245 ? -6.648 -3.222 31.889 1.00 78.81 245 GLY A O 1
ATOM 1919 N N . LYS A 1 246 ? -5.133 -1.861 30.925 1.00 77.69 246 LYS A N 1
ATOM 1920 C CA . LYS A 1 246 ? -5.543 -0.622 31.603 1.00 77.69 246 LYS A CA 1
ATOM 1921 C C . LYS A 1 246 ? -6.127 0.343 30.576 1.00 77.69 246 LYS A C 1
ATOM 1923 O O . LYS A 1 246 ? -5.417 0.714 29.643 1.00 77.69 246 LYS A O 1
ATOM 1928 N N . TYR A 1 247 ? -7.354 0.800 30.818 1.00 81.12 247 TYR A N 1
ATOM 1929 C CA . TYR A 1 247 ? -8.096 1.678 29.913 1.00 81.12 247 TYR A CA 1
ATOM 1930 C C . TYR A 1 247 ? -8.635 2.898 30.656 1.00 81.12 247 TYR A C 1
ATOM 1932 O O . TYR A 1 247 ? -9.039 2.788 31.817 1.00 81.12 247 TYR A O 1
ATOM 1940 N N . ARG A 1 248 ? -8.613 4.075 30.015 1.00 73.44 248 ARG A N 1
ATOM 1941 C CA . ARG A 1 248 ? -9.175 5.308 30.602 1.00 73.44 248 ARG A CA 1
ATOM 1942 C C . ARG A 1 248 ? -10.601 5.576 30.122 1.00 73.44 248 ARG A C 1
ATOM 1944 O O . ARG A 1 248 ? -11.415 6.032 30.923 1.00 73.44 248 ARG A O 1
ATOM 1951 N N . ARG A 1 249 ? -10.907 5.345 28.843 1.00 77.56 249 ARG A N 1
ATOM 1952 C CA . ARG A 1 249 ? -12.247 5.540 28.279 1.00 77.56 249 ARG A CA 1
ATOM 1953 C C . ARG A 1 249 ? -12.545 4.502 27.206 1.00 77.56 249 ARG A C 1
ATOM 1955 O O . ARG A 1 249 ? -11.738 4.314 26.304 1.00 77.56 249 ARG A O 1
ATOM 1962 N N . VAL A 1 250 ? -13.741 3.936 27.287 1.00 82.00 250 VAL A N 1
ATOM 1963 C CA . VAL A 1 250 ? -14.306 3.024 26.293 1.00 82.00 250 VAL A CA 1
ATOM 1964 C C . VAL A 1 250 ? -15.669 3.577 25.896 1.00 82.00 250 VAL A C 1
ATOM 1966 O O . VAL A 1 250 ? -16.441 3.979 26.772 1.00 82.00 250 VAL A O 1
ATOM 1969 N N . SER A 1 251 ? -15.941 3.661 24.597 1.00 83.38 251 SER A N 1
ATOM 1970 C CA . SER A 1 251 ? -17.233 4.078 24.048 1.00 83.38 251 SER A CA 1
ATOM 1971 C C . SER A 1 251 ? -17.722 3.088 23.002 1.00 83.38 251 SER A C 1
ATOM 1973 O O . SER A 1 251 ? -16.972 2.698 22.112 1.00 83.38 251 SER A O 1
ATOM 1975 N N . LEU A 1 252 ? -18.996 2.731 23.119 1.00 83.38 252 LEU A N 1
ATOM 1976 C CA . LEU A 1 252 ? -19.731 1.888 22.189 1.00 83.38 252 LEU A CA 1
ATOM 1977 C C . LEU A 1 252 ? -20.975 2.648 21.759 1.00 83.38 252 LEU A C 1
ATOM 1979 O O . LEU A 1 252 ? -21.798 2.997 22.611 1.00 83.38 252 LEU A O 1
ATOM 1983 N N . GLU A 1 253 ? -21.112 2.903 20.465 1.00 82.56 253 GLU A N 1
ATOM 1984 C CA . GLU A 1 253 ? -22.322 3.482 19.894 1.00 82.56 253 GLU A CA 1
ATOM 1985 C C . GLU A 1 253 ? -22.857 2.588 18.781 1.00 82.56 253 GLU A C 1
ATOM 1987 O O . GLU A 1 253 ? -22.251 2.477 17.722 1.00 82.56 253 GLU A O 1
ATOM 1992 N N . GLU A 1 254 ? -24.030 2.000 19.005 1.00 78.06 254 GLU A N 1
ATOM 1993 C CA . GLU A 1 254 ? -24.762 1.240 17.993 1.00 78.06 254 GLU A CA 1
ATOM 1994 C C . GLU A 1 254 ? -25.998 2.036 17.564 1.00 78.06 254 GLU A C 1
ATOM 1996 O O . GLU A 1 254 ? -26.859 2.381 18.381 1.00 78.06 254 GLU A O 1
ATOM 2001 N N . ARG A 1 255 ? -26.080 2.368 16.272 1.00 75.31 255 ARG A N 1
ATOM 2002 C CA . ARG A 1 255 ? -27.206 3.098 15.674 1.00 75.31 255 ARG A CA 1
ATOM 2003 C C . ARG A 1 255 ? -27.807 2.261 14.542 1.00 75.31 255 ARG A C 1
ATOM 2005 O O . ARG A 1 255 ? -27.200 2.140 13.478 1.00 75.31 255 ARG A O 1
ATOM 2012 N N . GLY A 1 256 ? -28.986 1.689 14.797 1.00 60.09 256 GLY A N 1
ATOM 2013 C CA . GLY A 1 256 ? -29.754 0.862 13.850 1.00 60.09 256 GLY A CA 1
ATOM 2014 C C . GLY A 1 256 ? -30.620 1.642 12.869 1.00 60.09 256 GLY A C 1
ATOM 2015 O O . GLY A 1 256 ? -30.982 2.801 13.178 1.00 60.09 256 GLY A O 1
#